Protein AF-A0A099CZ54-F1 (afdb_monomer_lite)

Sequence (241 aa):
MNMKTRQYALWLGLLMAATWTLSSGCSAQPNPSDTAVQAHAVTGKVPDESAIKALVDDANVGAVAPDADDADDAISDRILDGFQAAPSGLQIEDGPSIAWGFKFQQGNQQSAVVYDASGHVLLAAIVNDIVRVDDGIGPAVTSQEAYGKRVKDAGVDPQVMVFAASRDALDRGYPLFRRWLQADLLGFNIDCAKKAAACAFAEKLSVPVQAFVAGPSGKGPAKVATPSGAAAAVPLGRFVQ

Foldseek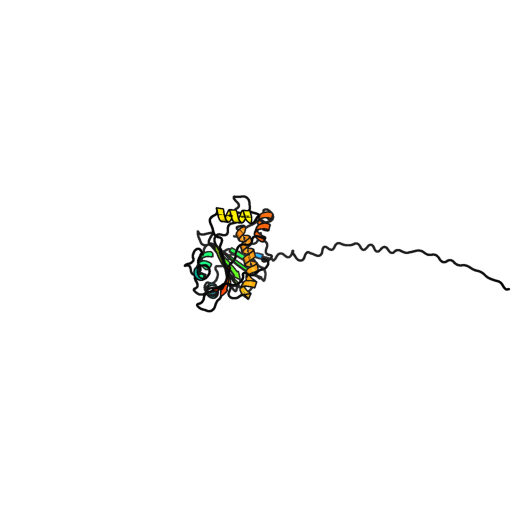 3Di:
DDDDDDDDDDDDDDDDPPPPPPPPPPPPPPDPQPPQFDKAKDFADQDDLVLLCLFWPQDALCLQPVPDDRRVHGPSVLQNQQACPRKIKMDGVLFKIKIKGGHVVQNQWMKMFIATSVRHTLKIKTWGDQAAQCPVPDDGHQDPVVNVVSCVVVVDDIAMEMTGQDPVSQLRRVLQVLLVQLLVSHVAQDDCVVVVSNSVRSQVDDDDYWYWGADPHPSTTDTDDRDDDHHRSHDSNNGHD

pLDDT: mean 85.4, std 18.04, range [34.97, 98.5]

Secondary structure (DSSP, 8-state):
----------------------------PPPTT-----EEEEE--PPPHHHHHHHHTT-BHHHH-TTSTTTTSBHHHHHHHTTSEEEEEEEETTS-EEEEEEETTEEEEEEEEEE-TTS-EEEEEEEE----S--SSSPPP-SHHHHHHHHHHHT---EEEEEESSHHHHHHHHHHHHHHHHHHTTTSS--TTTSHHHHHHHTT-----EEEE--STTS-PEEEPPP-SPPPS--GGG---

Structure (mmCIF, N/CA/C/O backbone):
data_AF-A0A099CZ54-F1
#
_entry.id   AF-A0A099CZ54-F1
#
loop_
_atom_site.group_PDB
_atom_site.id
_atom_site.type_symbol
_atom_site.label_atom_id
_atom_site.label_alt_id
_atom_site.label_comp_id
_atom_site.label_asym_id
_atom_site.label_entity_id
_atom_site.label_seq_id
_atom_site.pdbx_PDB_ins_code
_atom_site.Cartn_x
_atom_site.Cartn_y
_atom_site.Cartn_z
_atom_site.occupancy
_atom_site.B_iso_or_equiv
_atom_site.auth_seq_id
_atom_site.auth_comp_id
_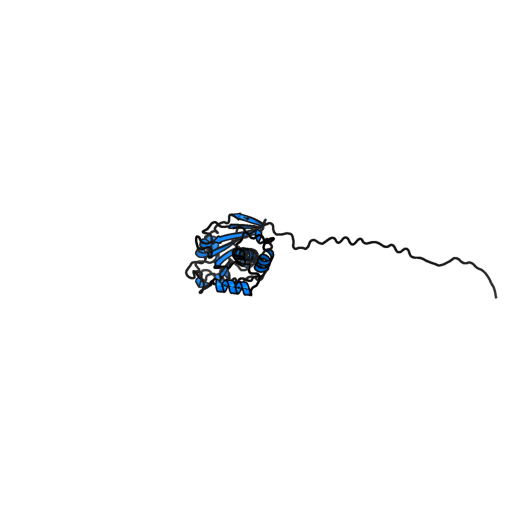atom_site.auth_asym_id
_atom_site.auth_atom_id
_atom_site.pdbx_PDB_model_num
ATOM 1 N N . MET A 1 1 ? 68.972 -79.941 28.560 1.00 40.22 1 MET A N 1
ATOM 2 C CA . MET A 1 1 ? 68.833 -81.303 27.997 1.00 40.22 1 MET A CA 1
ATOM 3 C C . MET A 1 1 ? 67.380 -81.518 27.605 1.00 40.22 1 MET A C 1
ATOM 5 O O . MET A 1 1 ? 66.516 -81.060 28.334 1.00 40.22 1 MET A O 1
ATOM 9 N N . ASN A 1 2 ? 67.172 -82.200 26.476 1.00 40.16 2 ASN A N 1
ATOM 10 C CA . ASN A 1 2 ? 65.914 -82.594 25.818 1.00 40.16 2 ASN A CA 1
ATOM 11 C C . ASN A 1 2 ? 65.093 -81.456 25.181 1.00 40.16 2 ASN A C 1
ATOM 13 O O . ASN A 1 2 ? 64.493 -80.651 25.873 1.00 40.16 2 ASN A O 1
ATOM 17 N N . MET A 1 3 ? 65.219 -81.195 23.873 1.00 34.97 3 MET A N 1
ATOM 18 C CA . MET A 1 3 ? 64.811 -81.974 22.679 1.00 34.97 3 MET A CA 1
ATOM 19 C C . MET A 1 3 ? 63.308 -81.875 22.361 1.00 34.97 3 MET A C 1
ATOM 21 O O . MET A 1 3 ? 62.507 -82.406 23.117 1.00 34.97 3 MET A O 1
ATOM 25 N N . LYS A 1 4 ? 63.042 -81.427 21.112 1.00 40.91 4 LYS A N 1
ATOM 26 C CA . LYS A 1 4 ? 62.069 -82.004 20.147 1.00 40.91 4 LYS A CA 1
ATOM 27 C C . LYS A 1 4 ? 60.577 -81.657 20.401 1.00 40.91 4 LYS A C 1
ATOM 29 O O . LYS A 1 4 ? 60.110 -81.797 21.511 1.00 40.91 4 LYS A O 1
ATOM 34 N N . THR A 1 5 ? 59.736 -81.205 19.458 1.00 49.66 5 THR A N 1
ATOM 35 C CA . THR A 1 5 ? 59.736 -81.241 17.982 1.00 49.66 5 THR A CA 1
ATOM 36 C C . THR A 1 5 ? 58.672 -80.270 17.422 1.00 49.66 5 THR A C 1
ATOM 38 O O . THR A 1 5 ? 57.589 -80.170 17.983 1.00 49.66 5 THR A O 1
ATOM 41 N N . ARG A 1 6 ? 59.036 -79.590 16.320 1.00 45.66 6 ARG A N 1
ATOM 42 C CA . ARG A 1 6 ? 58.295 -79.106 15.117 1.00 45.66 6 ARG A CA 1
ATOM 43 C C . ARG A 1 6 ? 56.772 -79.396 15.037 1.00 45.66 6 ARG A C 1
ATOM 45 O O . ARG A 1 6 ? 56.361 -80.477 15.420 1.00 45.66 6 ARG A O 1
ATOM 52 N N . GLN A 1 7 ? 55.897 -78.552 14.469 1.00 44.59 7 GLN A N 1
ATOM 53 C CA . GLN A 1 7 ? 55.905 -77.931 13.122 1.00 44.59 7 GLN A CA 1
ATOM 54 C C . GLN A 1 7 ? 54.826 -76.813 13.071 1.00 44.59 7 GLN A C 1
ATOM 56 O O . GLN A 1 7 ? 53.706 -77.035 13.506 1.00 44.59 7 GLN A O 1
ATOM 61 N N . TYR A 1 8 ? 55.173 -75.562 12.749 1.00 44.00 8 TYR A N 1
ATOM 62 C CA . TYR A 1 8 ? 54.884 -74.845 11.486 1.00 44.00 8 TYR A CA 1
ATOM 63 C C . TYR A 1 8 ? 53.451 -74.938 10.916 1.00 44.00 8 TYR A C 1
ATOM 65 O O . TYR A 1 8 ? 53.118 -75.915 10.255 1.00 44.00 8 TYR A O 1
ATOM 73 N N . ALA A 1 9 ? 52.694 -73.838 11.012 1.00 44.31 9 ALA A N 1
ATOM 74 C CA . ALA A 1 9 ? 51.807 -73.350 9.950 1.00 44.31 9 ALA A CA 1
ATOM 75 C C . ALA A 1 9 ? 51.611 -71.828 10.100 1.00 44.31 9 ALA A C 1
ATOM 77 O O . ALA A 1 9 ? 51.581 -71.301 11.210 1.00 44.31 9 ALA A O 1
ATOM 78 N N . LEU A 1 10 ? 51.585 -71.142 8.961 1.00 41.97 10 LEU A N 1
ATOM 79 C CA . LEU A 1 10 ? 51.788 -69.708 8.783 1.00 41.97 10 LEU A CA 1
ATOM 80 C C . LEU A 1 10 ? 50.700 -68.809 9.396 1.00 41.97 10 LEU A C 1
ATOM 82 O O . LEU A 1 10 ? 49.508 -69.065 9.265 1.00 41.97 10 LEU A O 1
ATOM 86 N N . TRP A 1 11 ? 51.158 -67.677 9.933 1.00 42.19 11 TRP A N 1
ATOM 87 C CA . TRP A 1 11 ? 50.440 -66.401 9.940 1.00 42.19 11 TRP A CA 1
ATOM 88 C C . TRP A 1 11 ? 50.773 -65.613 8.663 1.00 42.19 11 TRP A C 1
ATOM 90 O O . TRP A 1 11 ? 51.888 -65.754 8.170 1.00 42.19 11 TRP A O 1
ATOM 100 N N . LEU A 1 12 ? 49.826 -64.771 8.224 1.00 38.94 12 LEU A N 1
ATOM 101 C CA . LEU A 1 12 ? 49.792 -63.772 7.126 1.00 38.94 12 LEU A CA 1
ATOM 102 C C . LEU A 1 12 ? 48.597 -64.116 6.219 1.00 38.94 12 LEU A C 1
ATOM 104 O O . LEU A 1 12 ? 48.585 -65.160 5.588 1.00 38.94 12 LEU A O 1
ATOM 108 N N . GLY A 1 13 ? 47.504 -63.359 6.163 1.00 37.78 13 GLY A N 1
ATOM 109 C CA . GLY A 1 13 ? 47.373 -61.909 6.213 1.00 37.78 13 GLY A CA 1
ATOM 110 C C . GLY A 1 13 ? 46.924 -61.455 4.826 1.00 37.78 13 GLY A C 1
ATOM 111 O O . GLY A 1 13 ? 47.677 -61.656 3.889 1.00 37.78 13 GLY A O 1
ATOM 112 N N . LEU A 1 14 ? 45.715 -60.899 4.695 1.00 39.59 14 LEU A N 1
ATOM 113 C CA . LEU A 1 14 ? 45.403 -59.722 3.868 1.00 39.59 14 LEU A CA 1
ATOM 114 C C . LEU A 1 14 ? 43.886 -59.467 3.831 1.00 39.59 14 LEU A C 1
ATOM 116 O O . LEU A 1 14 ? 43.107 -60.284 3.353 1.00 39.59 14 LEU A O 1
ATOM 120 N N . LEU A 1 15 ? 43.519 -58.291 4.342 1.00 41.53 15 LEU A N 1
ATOM 121 C CA . LEU A 1 15 ? 42.627 -57.303 3.728 1.00 41.53 15 LEU A CA 1
ATOM 122 C C . LEU A 1 15 ? 41.636 -57.806 2.661 1.00 41.53 15 LEU A C 1
ATOM 124 O O . LEU A 1 15 ? 41.981 -57.919 1.488 1.00 41.53 15 LEU A O 1
ATOM 128 N N . MET A 1 16 ? 40.358 -57.895 3.035 1.00 39.59 16 MET A N 1
ATOM 129 C CA . MET A 1 16 ? 39.287 -57.478 2.130 1.00 39.59 16 MET A CA 1
ATOM 130 C C . MET A 1 16 ? 38.836 -56.077 2.536 1.00 39.59 16 MET A C 1
ATOM 132 O O . MET A 1 16 ? 38.078 -55.893 3.486 1.00 39.59 16 MET A O 1
ATOM 136 N N . ALA A 1 17 ? 39.337 -55.081 1.807 1.00 45.78 17 ALA A N 1
ATOM 137 C CA . ALA A 1 17 ? 38.710 -53.775 1.735 1.00 45.78 17 ALA A CA 1
ATOM 138 C C . ALA A 1 17 ? 37.412 -53.932 0.931 1.00 45.78 17 ALA A C 1
ATOM 140 O O . ALA A 1 17 ? 37.434 -53.997 -0.295 1.00 45.78 17 ALA A O 1
ATOM 141 N N . ALA A 1 18 ? 36.279 -54.023 1.623 1.00 45.34 18 ALA A N 1
ATOM 142 C CA . ALA A 1 18 ? 34.984 -53.805 1.001 1.00 45.34 18 ALA A CA 1
ATOM 143 C C . ALA A 1 18 ? 34.825 -52.295 0.793 1.00 45.34 18 ALA A C 1
ATOM 145 O O . ALA A 1 18 ? 34.392 -51.563 1.683 1.00 45.34 18 ALA A O 1
ATOM 146 N N . THR A 1 19 ? 35.228 -51.821 -0.382 1.00 45.38 19 THR A N 1
ATOM 147 C CA . THR A 1 19 ? 34.860 -50.503 -0.895 1.00 45.38 19 THR A CA 1
ATOM 148 C C . THR A 1 19 ? 33.352 -50.475 -1.105 1.00 45.38 19 THR A C 1
ATOM 150 O O . THR A 1 19 ? 32.845 -50.882 -2.148 1.00 45.38 19 THR A O 1
ATOM 153 N N . TRP A 1 20 ? 32.625 -50.001 -0.098 1.00 44.16 20 TRP A N 1
ATOM 154 C CA . TRP A 1 20 ? 31.278 -49.493 -0.293 1.00 44.16 20 TRP A CA 1
ATOM 155 C C . TRP A 1 20 ? 31.416 -48.162 -1.027 1.00 44.16 20 TRP A C 1
ATOM 157 O O . TRP A 1 20 ? 31.693 -47.126 -0.425 1.00 44.16 20 TRP A O 1
ATOM 167 N N . THR A 1 21 ? 31.253 -48.191 -2.347 1.00 47.19 21 THR A N 1
ATOM 168 C CA . THR A 1 21 ? 30.868 -47.005 -3.108 1.00 47.19 21 THR A CA 1
ATOM 169 C C . THR A 1 21 ? 29.478 -46.598 -2.636 1.00 47.19 21 THR A C 1
ATOM 171 O O . THR A 1 21 ? 28.468 -47.028 -3.188 1.00 47.19 21 THR A O 1
ATOM 174 N N . LEU A 1 22 ? 29.435 -45.786 -1.578 1.00 48.28 22 LEU A N 1
ATOM 175 C CA . LEU A 1 22 ? 28.331 -44.873 -1.329 1.00 48.28 22 LEU A CA 1
ATOM 176 C C . LEU A 1 22 ? 28.301 -43.935 -2.532 1.00 48.28 22 LEU A C 1
ATOM 178 O O . LEU A 1 22 ? 29.039 -42.957 -2.609 1.00 48.28 22 LEU A O 1
ATOM 182 N N . SER A 1 23 ? 27.492 -44.298 -3.520 1.00 46.50 23 SER A N 1
ATOM 183 C CA . SER A 1 23 ? 27.000 -43.367 -4.513 1.00 46.50 23 SER A CA 1
ATOM 184 C C . SER A 1 23 ? 26.259 -42.281 -3.747 1.00 46.50 23 SER A C 1
ATOM 186 O O . SER A 1 23 ? 25.104 -42.459 -3.358 1.00 46.50 23 SER A O 1
ATOM 188 N N . SER A 1 24 ? 26.968 -41.185 -3.488 1.00 49.97 24 SER A N 1
ATOM 189 C CA . SER A 1 24 ? 26.431 -39.893 -3.096 1.00 49.97 24 SER A CA 1
ATOM 190 C C . SER A 1 24 ? 25.492 -39.436 -4.207 1.00 49.97 24 SER A C 1
ATOM 192 O O . SER A 1 24 ? 25.848 -38.632 -5.064 1.00 49.97 24 SER A O 1
ATOM 194 N N . GLY A 1 25 ? 24.287 -40.000 -4.234 1.00 43.41 25 GLY A N 1
ATOM 195 C CA . GLY A 1 25 ? 23.164 -39.348 -4.863 1.00 43.41 25 GLY A CA 1
ATOM 196 C C . GLY A 1 25 ? 23.007 -38.035 -4.122 1.00 43.41 25 GLY A C 1
ATOM 197 O O . GLY A 1 25 ? 22.551 -38.017 -2.981 1.00 43.41 25 GLY A O 1
ATOM 198 N N . CYS A 1 26 ? 23.453 -36.945 -4.744 1.00 46.59 26 CYS A N 1
ATOM 199 C CA . CYS A 1 26 ? 22.975 -35.613 -4.432 1.00 46.59 26 CYS A CA 1
ATOM 200 C C . CYS A 1 26 ? 21.463 -35.621 -4.671 1.00 46.59 26 CYS A C 1
ATOM 202 O O . CYS A 1 26 ? 20.980 -35.199 -5.717 1.00 46.59 26 CYS A O 1
ATOM 204 N N . SER A 1 27 ? 20.709 -36.134 -3.703 1.00 50.06 27 SER A N 1
ATOM 205 C CA . SER A 1 27 ? 19.332 -35.733 -3.507 1.00 50.06 27 SER A CA 1
ATOM 206 C C . SER A 1 27 ? 19.420 -34.265 -3.136 1.00 50.06 27 SER A C 1
ATOM 208 O O . SER A 1 27 ? 19.726 -33.922 -1.995 1.00 50.06 27 SER A O 1
ATOM 210 N N . ALA A 1 28 ? 19.264 -33.397 -4.135 1.00 47.75 28 ALA A N 1
ATOM 211 C CA . ALA A 1 28 ? 18.982 -31.999 -3.895 1.00 47.75 28 ALA A CA 1
ATOM 212 C C . ALA A 1 28 ? 17.764 -31.972 -2.968 1.00 47.75 28 ALA A C 1
ATOM 214 O O . ALA A 1 28 ? 16.654 -32.310 -3.377 1.00 47.75 28 ALA A O 1
ATOM 215 N N . GLN A 1 29 ? 17.992 -31.657 -1.692 1.00 43.62 29 GLN A N 1
ATOM 216 C CA . GLN A 1 29 ? 16.913 -31.226 -0.822 1.00 43.62 29 GLN A CA 1
ATOM 217 C C . GLN A 1 29 ? 16.233 -30.073 -1.562 1.00 43.62 29 GLN A C 1
ATOM 219 O O . GLN A 1 29 ? 16.937 -29.131 -1.939 1.00 43.62 29 GLN A O 1
ATOM 224 N N . PRO A 1 30 ? 14.918 -30.138 -1.827 1.00 39.97 30 PRO A N 1
ATOM 225 C CA . PRO A 1 30 ? 14.224 -28.976 -2.345 1.00 39.97 30 PRO A CA 1
ATOM 226 C C . PRO A 1 30 ? 14.508 -27.827 -1.378 1.00 39.97 30 PRO A C 1
ATOM 228 O O . PRO A 1 30 ? 14.309 -27.962 -0.167 1.00 39.97 30 PRO A O 1
ATOM 231 N N . ASN A 1 31 ? 15.055 -26.730 -1.905 1.00 38.47 31 ASN A N 1
ATOM 232 C CA . ASN A 1 31 ? 15.164 -25.499 -1.140 1.00 38.47 31 ASN A CA 1
ATOM 233 C C . ASN A 1 31 ? 13.762 -25.195 -0.589 1.00 38.47 31 ASN A C 1
ATOM 235 O O . ASN A 1 31 ? 12.801 -25.229 -1.362 1.00 38.47 31 ASN A O 1
ATOM 239 N N . PRO A 1 32 ? 13.602 -24.887 0.708 1.00 40.91 32 PRO A N 1
ATOM 240 C CA . PRO A 1 32 ? 12.308 -24.547 1.304 1.00 40.91 32 PRO A CA 1
ATOM 241 C C . PRO A 1 32 ? 11.778 -23.171 0.840 1.00 40.91 32 PRO A C 1
ATOM 243 O O . PRO A 1 32 ? 11.122 -22.463 1.596 1.00 40.91 32 PRO A O 1
ATOM 246 N N . SER A 1 33 ? 12.071 -22.767 -0.399 1.00 45.06 33 SER A N 1
ATOM 247 C CA . SER A 1 33 ? 11.796 -21.441 -0.955 1.00 45.06 33 SER A CA 1
ATOM 248 C C . SER A 1 33 ? 10.924 -21.446 -2.215 1.00 45.06 33 SER A C 1
ATOM 250 O O . SER A 1 33 ? 10.625 -20.364 -2.701 1.00 45.06 33 SER A O 1
ATOM 252 N N . ASP A 1 34 ? 10.470 -22.599 -2.722 1.00 40.12 34 ASP A N 1
ATOM 253 C CA . ASP A 1 34 ? 9.872 -22.662 -4.072 1.00 40.12 34 ASP A CA 1
ATOM 254 C C . ASP A 1 34 ? 8.401 -23.079 -4.165 1.00 40.12 34 ASP A C 1
ATOM 256 O O . ASP A 1 34 ? 7.859 -23.131 -5.271 1.00 40.12 34 ASP A O 1
ATOM 260 N N . THR A 1 35 ? 7.684 -23.290 -3.057 1.00 49.75 35 THR A N 1
ATOM 261 C CA . THR A 1 35 ? 6.217 -23.333 -3.162 1.00 49.75 35 THR A CA 1
ATOM 262 C C . THR A 1 35 ? 5.703 -21.901 -3.189 1.00 49.75 35 THR A C 1
ATOM 264 O O . THR A 1 35 ? 5.251 -21.365 -2.178 1.00 49.75 35 THR A O 1
ATOM 267 N N . ALA A 1 36 ? 5.840 -21.252 -4.348 1.00 63.25 36 ALA A N 1
ATOM 268 C CA . ALA A 1 36 ? 5.197 -19.974 -4.607 1.00 63.25 36 ALA A CA 1
ATOM 269 C C . ALA A 1 36 ? 3.726 -20.081 -4.187 1.00 63.25 36 ALA A C 1
ATOM 271 O O . ALA A 1 36 ? 3.029 -21.021 -4.582 1.00 63.25 36 ALA A O 1
ATOM 272 N N . VAL A 1 37 ? 3.280 -19.137 -3.360 1.00 80.19 37 VAL A N 1
ATOM 273 C CA . VAL A 1 37 ? 1.892 -19.084 -2.906 1.00 80.19 37 VAL A CA 1
ATOM 274 C C . VAL A 1 37 ? 0.991 -19.035 -4.140 1.00 80.19 37 VAL A C 1
ATOM 276 O O . VAL A 1 37 ? 1.195 -18.195 -5.024 1.00 80.19 37 VAL A O 1
ATOM 279 N N . GLN A 1 38 ? 0.017 -19.945 -4.218 1.00 87.06 38 GLN A N 1
ATOM 280 C CA . GLN A 1 38 ? -0.968 -19.931 -5.293 1.00 87.06 38 GLN A CA 1
ATOM 281 C C . GLN A 1 38 ? -1.849 -18.698 -5.114 1.00 87.06 38 GLN A C 1
ATOM 283 O O . GLN A 1 38 ? -2.553 -18.543 -4.117 1.00 87.06 38 GLN A O 1
ATOM 288 N N . ALA A 1 39 ? -1.754 -17.783 -6.072 1.00 91.12 39 ALA A N 1
ATOM 289 C CA . ALA A 1 39 ? -2.512 -16.548 -6.085 1.00 91.12 39 ALA A CA 1
ATOM 290 C C . ALA A 1 39 ? -2.982 -16.251 -7.505 1.00 91.12 39 ALA A C 1
ATOM 292 O O . ALA A 1 39 ? -2.239 -16.454 -8.474 1.00 91.12 39 ALA A O 1
ATOM 293 N N . HIS A 1 40 ? -4.207 -15.754 -7.624 1.00 92.00 40 HIS A N 1
ATOM 294 C CA . HIS A 1 40 ? -4.817 -15.417 -8.901 1.00 92.00 40 HIS A CA 1
ATOM 295 C C . HIS A 1 40 ? -5.438 -14.023 -8.853 1.00 92.00 40 HIS A C 1
ATOM 297 O O . HIS A 1 40 ? -5.927 -13.573 -7.815 1.00 92.00 40 HIS A O 1
ATOM 303 N N . ALA A 1 41 ? -5.390 -13.339 -9.995 1.00 91.56 41 ALA A N 1
ATOM 304 C CA . ALA A 1 41 ? -6.075 -12.072 -10.171 1.00 91.56 41 ALA A CA 1
ATOM 305 C C . ALA A 1 41 ? -7.592 -12.298 -10.123 1.00 91.56 41 ALA A C 1
ATOM 307 O O . ALA A 1 41 ? -8.105 -13.282 -10.662 1.00 91.56 41 ALA A O 1
ATOM 308 N N . VAL A 1 42 ? -8.296 -11.376 -9.481 1.00 90.31 42 VAL A N 1
ATOM 309 C CA . VAL A 1 42 ? -9.756 -11.342 -9.379 1.00 90.31 42 VAL A CA 1
ATOM 310 C C . VAL A 1 42 ? -10.236 -9.924 -9.664 1.00 90.31 42 VAL A C 1
ATOM 312 O O . VAL A 1 42 ? -9.472 -8.966 -9.554 1.00 90.31 42 VAL A O 1
ATOM 315 N N . THR A 1 43 ? -11.513 -9.761 -10.005 1.00 87.06 43 THR A N 1
ATOM 316 C CA . THR A 1 43 ? -12.121 -8.426 -10.002 1.00 87.06 43 THR A CA 1
ATOM 317 C C . THR A 1 43 ? -12.122 -7.898 -8.570 1.00 87.06 43 THR A C 1
ATOM 319 O O . THR A 1 43 ? -12.614 -8.571 -7.659 1.00 87.06 43 THR A O 1
ATOM 322 N N . GLY A 1 44 ? -11.550 -6.711 -8.370 1.00 81.75 44 GLY A N 1
ATOM 323 C CA . GLY A 1 44 ? -11.566 -6.048 -7.075 1.00 81.75 44 GLY A CA 1
ATOM 324 C C . GLY A 1 44 ? -12.989 -5.684 -6.672 1.00 81.75 44 GLY A C 1
ATOM 325 O O . GLY A 1 44 ? -13.887 -5.550 -7.504 1.00 81.75 44 GLY A O 1
ATOM 326 N N . LYS A 1 45 ? -13.206 -5.521 -5.372 1.00 86.94 45 LYS A N 1
ATOM 327 C CA . LYS A 1 45 ? -14.468 -5.016 -4.831 1.00 86.94 45 LYS A CA 1
ATOM 328 C C . LYS A 1 45 ? -14.191 -3.710 -4.111 1.00 86.94 45 LYS A C 1
ATOM 330 O O . LYS A 1 45 ? -13.175 -3.598 -3.425 1.00 86.94 45 LYS A O 1
ATOM 335 N N . VAL A 1 46 ? -15.105 -2.757 -4.262 1.00 90.94 46 VAL A N 1
ATOM 336 C CA . VAL A 1 46 ? -15.145 -1.581 -3.391 1.00 90.94 46 VAL A CA 1
ATOM 337 C C . VAL A 1 46 ? -15.373 -2.090 -1.961 1.00 90.94 46 VAL A C 1
ATOM 339 O O . VAL A 1 46 ? -16.256 -2.936 -1.773 1.00 90.94 46 VAL A O 1
ATOM 342 N N . PRO A 1 47 ? -14.562 -1.667 -0.977 1.00 92.75 47 PRO A N 1
ATOM 343 C CA . PRO A 1 47 ? -14.737 -2.093 0.404 1.00 92.75 47 PRO A CA 1
ATOM 344 C C . PRO A 1 47 ? -16.066 -1.590 0.973 1.00 92.75 47 PRO A C 1
ATOM 346 O O . PRO A 1 47 ? -16.595 -0.565 0.548 1.00 92.75 47 PRO A O 1
ATOM 349 N N . ASP A 1 48 ? -16.593 -2.308 1.963 1.00 93.50 48 ASP A N 1
ATOM 350 C CA . ASP A 1 48 ? -17.775 -1.870 2.700 1.00 93.50 48 ASP A CA 1
ATOM 351 C C . ASP A 1 48 ? -17.466 -0.591 3.498 1.00 93.50 48 ASP A C 1
ATOM 353 O O . ASP A 1 48 ? -16.526 -0.553 4.295 1.00 93.50 48 ASP A O 1
ATOM 357 N N . GLU A 1 49 ? -18.261 0.458 3.286 1.00 94.19 49 GLU A N 1
ATOM 358 C CA . GLU A 1 49 ? -18.064 1.766 3.921 1.00 94.19 49 GLU A CA 1
ATOM 359 C C . GLU A 1 49 ? -18.089 1.671 5.451 1.00 94.19 49 GLU A C 1
ATOM 361 O O . GLU A 1 49 ? -17.271 2.303 6.121 1.00 94.19 49 GLU A O 1
ATOM 366 N N . SER A 1 50 ? -18.984 0.854 6.019 1.00 93.50 50 SER A N 1
ATOM 367 C CA . SER A 1 50 ? -19.087 0.704 7.472 1.00 93.50 50 SER A CA 1
ATOM 368 C C . SER A 1 50 ? -17.853 0.013 8.055 1.00 93.50 50 SER A C 1
ATOM 370 O O . SER A 1 50 ? -17.367 0.414 9.115 1.00 93.50 50 SER A O 1
ATOM 372 N N . ALA A 1 51 ? -17.286 -0.954 7.328 1.00 93.19 51 ALA A N 1
ATOM 373 C CA . ALA A 1 51 ? -16.036 -1.600 7.701 1.00 93.19 51 ALA A CA 1
ATOM 374 C C . ALA A 1 51 ? -14.861 -0.612 7.684 1.00 93.19 51 ALA A C 1
ATOM 376 O O . ALA A 1 51 ? -14.055 -0.632 8.609 1.00 93.19 51 ALA A O 1
ATOM 377 N N . ILE A 1 52 ? -14.777 0.277 6.686 1.00 94.94 52 ILE A N 1
ATOM 378 C CA . ILE A 1 52 ? -13.730 1.309 6.636 1.00 94.94 52 ILE A CA 1
ATOM 379 C C . ILE A 1 52 ? -13.915 2.336 7.754 1.00 94.94 52 ILE A C 1
ATOM 381 O O . ILE A 1 52 ? -12.963 2.609 8.483 1.00 94.94 52 ILE A O 1
ATOM 385 N N . LYS A 1 53 ? -15.131 2.858 7.953 1.00 92.69 53 LYS A N 1
ATOM 386 C CA . LYS A 1 53 ? -15.435 3.803 9.040 1.00 92.69 53 LYS A CA 1
ATOM 387 C C . LYS A 1 53 ? -15.118 3.222 10.417 1.00 92.69 53 LYS A C 1
ATOM 389 O O . LYS A 1 53 ? -14.596 3.933 11.265 1.00 92.69 53 LYS A O 1
ATOM 394 N N . ALA A 1 54 ? -15.315 1.922 10.631 1.00 89.25 54 ALA A N 1
ATOM 395 C CA . ALA A 1 54 ? -14.926 1.272 11.883 1.00 89.25 54 ALA A CA 1
ATOM 396 C C . ALA A 1 54 ? -13.405 1.296 12.156 1.00 89.25 54 ALA A C 1
ATOM 398 O O . ALA A 1 54 ? -12.997 1.199 13.313 1.00 89.25 54 ALA A O 1
ATOM 399 N N . LEU A 1 55 ? -12.560 1.426 11.125 1.00 89.56 55 LEU A N 1
ATOM 400 C CA . LEU A 1 55 ? -11.104 1.536 11.282 1.00 89.56 55 LEU A CA 1
ATOM 401 C C . LEU A 1 55 ? -10.657 2.951 11.657 1.00 89.56 55 LEU A C 1
ATOM 403 O O . LEU A 1 55 ? -9.660 3.106 12.365 1.00 89.56 55 LEU A O 1
ATOM 407 N N . VAL A 1 56 ? -11.344 3.966 11.123 1.00 91.25 56 VAL A N 1
ATOM 408 C CA . VAL A 1 56 ? -10.848 5.352 11.097 1.00 91.25 56 VAL A CA 1
ATOM 409 C C . VAL A 1 56 ? -11.739 6.367 11.806 1.00 91.25 56 VAL A C 1
ATOM 411 O O . VAL A 1 56 ? -11.293 7.490 12.026 1.00 91.25 56 VAL A O 1
ATOM 414 N N . ASP A 1 57 ? -12.934 5.960 12.241 1.00 87.62 57 ASP A N 1
ATOM 415 C CA . ASP A 1 57 ? -13.956 6.842 12.816 1.00 87.62 57 ASP A CA 1
ATOM 416 C C . ASP A 1 57 ? -14.284 7.998 11.841 1.00 87.62 57 ASP A C 1
ATOM 418 O O . ASP A 1 57 ? -14.137 7.854 10.623 1.00 87.62 57 ASP A O 1
ATOM 422 N N . ASP A 1 58 ? -14.687 9.155 12.361 1.00 86.75 58 ASP A N 1
ATOM 423 C CA . ASP A 1 58 ? -14.867 10.393 11.588 1.00 86.75 58 ASP A CA 1
ATOM 424 C C . ASP A 1 58 ? -13.558 11.199 11.402 1.00 86.75 58 ASP A C 1
ATOM 426 O O . ASP A 1 58 ? -13.587 12.412 11.182 1.00 86.75 58 ASP A O 1
ATOM 430 N N . ALA A 1 59 ? -12.382 10.571 11.537 1.00 90.50 59 ALA A N 1
ATOM 431 C CA . ALA A 1 59 ? -11.111 11.279 11.398 1.00 90.50 59 ALA A CA 1
ATOM 432 C C . ALA A 1 59 ? -10.834 11.690 9.941 1.00 90.50 59 ALA A C 1
ATOM 434 O O . ALA A 1 59 ? -11.103 10.943 8.996 1.00 90.50 59 ALA A O 1
ATOM 435 N N . ASN A 1 60 ? -10.224 12.862 9.774 1.00 92.44 60 ASN A N 1
ATOM 436 C CA . ASN A 1 60 ? -9.710 13.364 8.503 1.00 92.44 60 ASN A CA 1
ATOM 437 C C . ASN A 1 60 ? -8.202 13.125 8.361 1.00 92.44 60 ASN A C 1
ATOM 439 O O . ASN A 1 60 ? -7.498 12.871 9.343 1.00 92.44 60 ASN A O 1
ATOM 443 N N . VAL A 1 61 ? -7.701 13.163 7.125 1.00 89.19 61 VAL A N 1
ATOM 444 C CA . VAL A 1 61 ? -6.300 12.839 6.808 1.00 89.19 61 VAL A CA 1
ATOM 445 C C . VAL A 1 61 ? -5.338 13.746 7.582 1.00 89.19 61 VAL A C 1
ATOM 447 O O . VAL A 1 61 ? -4.368 13.267 8.173 1.00 89.19 61 VAL A O 1
ATOM 450 N N . GLY A 1 62 ? -5.653 15.035 7.685 1.00 88.94 62 GLY A N 1
ATOM 451 C CA . GLY A 1 62 ? -4.864 16.039 8.394 1.00 88.94 62 GLY A CA 1
ATOM 452 C C . GLY A 1 62 ? -4.712 15.768 9.892 1.00 88.94 62 GLY A C 1
ATOM 453 O O . GLY A 1 62 ? -3.719 16.186 10.487 1.00 88.94 62 GLY A O 1
ATOM 454 N N . ALA A 1 63 ? -5.628 15.013 10.512 1.00 87.38 63 ALA A N 1
ATOM 455 C CA . ALA A 1 63 ? -5.488 14.614 11.913 1.00 87.38 63 ALA A CA 1
ATOM 456 C C . ALA A 1 63 ? -4.310 13.652 12.141 1.00 87.38 63 ALA A C 1
ATOM 458 O O . ALA A 1 63 ? -3.741 13.622 13.234 1.00 87.38 63 ALA A O 1
ATOM 459 N N . VAL A 1 64 ? -3.937 12.867 11.125 1.00 86.06 64 VAL A N 1
ATOM 460 C CA . VAL A 1 64 ? -2.872 11.853 11.209 1.00 86.06 64 VAL A CA 1
ATOM 461 C C . VAL A 1 64 ? -1.631 12.207 10.386 1.00 86.06 64 VAL A C 1
ATOM 463 O O . VAL A 1 64 ? -0.528 11.764 10.718 1.00 86.06 64 VAL A O 1
ATOM 466 N N . ALA A 1 65 ? -1.797 13.027 9.350 1.00 86.50 65 ALA A N 1
ATOM 467 C CA . ALA A 1 65 ? -0.747 13.544 8.487 1.00 86.50 65 ALA A CA 1
ATOM 468 C C . ALA A 1 65 ? -1.081 14.999 8.089 1.00 86.50 65 ALA A C 1
ATOM 470 O O . ALA A 1 65 ? -1.667 15.222 7.035 1.00 86.50 65 ALA A O 1
ATOM 471 N N . PRO A 1 66 ? -0.721 15.996 8.921 1.00 85.50 66 PRO A N 1
ATOM 472 C CA . PRO A 1 66 ? -1.086 17.400 8.694 1.00 85.50 66 PRO A CA 1
ATOM 473 C C . PRO A 1 66 ? -0.561 17.998 7.385 1.00 85.50 66 PRO A C 1
ATOM 475 O O . PRO A 1 66 ? -1.180 18.903 6.839 1.00 85.50 66 PRO A O 1
ATOM 478 N N . ASP A 1 67 ? 0.568 17.483 6.894 1.00 83.06 67 ASP A N 1
ATOM 479 C CA . ASP A 1 67 ? 1.214 17.932 5.656 1.00 83.06 67 ASP A CA 1
ATOM 480 C C . ASP A 1 67 ? 0.776 17.105 4.430 1.00 83.06 67 ASP A C 1
ATOM 482 O O . ASP A 1 67 ? 1.387 17.205 3.371 1.00 83.06 67 ASP A O 1
ATOM 486 N N . ALA A 1 68 ? -0.226 16.232 4.580 1.00 84.12 68 ALA A N 1
ATOM 487 C CA . ALA A 1 68 ? -0.755 15.434 3.482 1.00 84.12 68 ALA A CA 1
ATOM 488 C C . ALA A 1 68 ? -1.480 16.300 2.453 1.00 84.12 68 ALA A C 1
ATOM 490 O O . ALA A 1 68 ? -2.217 17.221 2.813 1.00 84.12 68 ALA A O 1
ATOM 491 N N . ASP A 1 69 ? -1.393 15.892 1.191 1.00 77.44 69 ASP A N 1
ATOM 492 C CA . ASP A 1 69 ? -2.424 16.255 0.228 1.00 77.44 69 ASP A CA 1
ATOM 493 C C . ASP A 1 69 ? -3.782 15.722 0.719 1.00 77.44 69 ASP A C 1
ATOM 495 O O . ASP A 1 69 ? -3.860 14.672 1.365 1.00 77.44 69 ASP A O 1
ATOM 499 N N . ASP A 1 70 ? -4.849 16.476 0.449 1.00 85.75 70 ASP A N 1
ATOM 500 C CA . ASP A 1 70 ? -6.213 16.166 0.894 1.00 85.75 70 ASP A CA 1
ATOM 501 C C . ASP A 1 70 ? -6.381 16.106 2.431 1.00 85.75 70 ASP A C 1
ATOM 503 O O . ASP A 1 70 ? -7.205 15.358 2.953 1.00 85.75 70 ASP A O 1
ATOM 507 N N . ALA A 1 71 ? -5.615 16.904 3.189 1.00 88.19 71 ALA A N 1
ATOM 508 C CA . ALA A 1 71 ? -5.671 16.930 4.657 1.00 88.19 71 ALA A CA 1
ATOM 509 C C . ALA A 1 71 ? -7.084 17.166 5.242 1.00 88.19 71 ALA A C 1
ATOM 511 O O . ALA A 1 71 ? -7.385 16.696 6.343 1.00 88.19 71 ALA A O 1
ATOM 512 N N . ASP A 1 72 ? -7.957 17.870 4.522 1.00 91.56 72 ASP A N 1
ATOM 513 C CA . ASP A 1 72 ? -9.325 18.147 4.969 1.00 91.56 72 ASP A CA 1
ATOM 514 C C . ASP A 1 72 ? -10.296 16.975 4.728 1.00 91.56 72 ASP A C 1
ATOM 516 O O . ASP A 1 72 ? -11.358 16.931 5.357 1.00 91.56 72 ASP A O 1
ATOM 520 N N . ASP A 1 73 ? -9.937 16.007 3.879 1.00 93.38 73 ASP A N 1
ATOM 521 C CA . ASP A 1 73 ? -10.806 14.887 3.519 1.00 93.38 73 ASP A CA 1
ATOM 522 C C . ASP A 1 73 ? -10.942 13.892 4.677 1.00 93.38 73 ASP A C 1
ATOM 524 O O . ASP A 1 73 ? -9.976 13.565 5.380 1.00 93.38 73 ASP A O 1
ATOM 528 N N . ALA A 1 74 ? -12.148 13.346 4.856 1.00 94.88 74 ALA A N 1
ATOM 529 C CA . ALA A 1 74 ? -12.358 12.216 5.752 1.00 94.88 74 ALA A CA 1
ATOM 530 C C . ALA A 1 74 ? -11.528 11.017 5.268 1.00 94.88 74 ALA A C 1
ATOM 532 O O . ALA A 1 74 ? -11.532 10.680 4.084 1.00 94.88 74 ALA A O 1
ATOM 533 N N . ILE A 1 75 ? -10.833 10.329 6.181 1.00 95.38 75 ILE A N 1
ATOM 534 C CA . ILE A 1 75 ? -9.966 9.196 5.816 1.00 95.38 75 ILE A CA 1
ATOM 535 C C . ILE A 1 75 ? -10.784 8.099 5.120 1.00 95.38 75 ILE A C 1
ATOM 537 O O . ILE A 1 75 ? -10.312 7.482 4.166 1.00 95.38 75 ILE A O 1
ATOM 541 N N . SER A 1 76 ? -12.014 7.858 5.584 1.00 95.50 76 SER A N 1
ATOM 542 C CA . SER A 1 76 ? -12.917 6.862 5.002 1.00 95.50 76 SER A CA 1
ATOM 543 C C . SER A 1 76 ? -13.309 7.210 3.567 1.00 95.50 76 SER A C 1
ATOM 545 O O . SER A 1 76 ? -13.155 6.363 2.686 1.00 95.50 76 SER A O 1
ATOM 547 N N . ASP A 1 77 ? -13.721 8.452 3.318 1.00 95.19 77 ASP A N 1
ATOM 548 C CA . ASP A 1 77 ? -14.053 8.942 1.978 1.00 95.19 77 ASP A CA 1
ATOM 549 C C . ASP A 1 77 ? -12.833 8.874 1.060 1.00 95.19 77 ASP A C 1
ATOM 551 O O . ASP A 1 77 ? -12.920 8.333 -0.040 1.00 95.19 77 ASP A O 1
ATOM 555 N N . ARG A 1 78 ? -11.656 9.295 1.541 1.00 95.19 78 ARG A N 1
ATOM 556 C CA . ARG A 1 78 ? -10.420 9.226 0.756 1.00 95.19 78 ARG A CA 1
ATOM 557 C C . ARG A 1 78 ? -10.064 7.790 0.374 1.00 95.19 78 ARG A C 1
ATOM 559 O O . ARG A 1 78 ? -9.636 7.559 -0.757 1.00 95.19 78 ARG A O 1
ATOM 566 N N . ILE A 1 79 ? -10.237 6.819 1.274 1.00 96.31 79 ILE A N 1
ATOM 567 C CA . ILE A 1 79 ? -10.037 5.397 0.955 1.00 96.31 79 ILE A CA 1
ATOM 568 C C . ILE A 1 79 ? -11.033 4.940 -0.116 1.00 96.31 79 ILE A C 1
ATOM 570 O O . ILE A 1 79 ? -10.631 4.271 -1.063 1.00 96.31 79 ILE A O 1
ATOM 574 N N . LEU A 1 80 ? -12.317 5.279 0.019 1.00 95.38 80 LEU A N 1
ATOM 575 C CA . LEU A 1 80 ? -13.370 4.848 -0.909 1.00 95.38 80 LEU A CA 1
ATOM 576 C C . LEU A 1 80 ? -13.220 5.484 -2.295 1.00 95.38 80 LEU A C 1
ATOM 578 O O . LEU A 1 80 ? -13.401 4.806 -3.310 1.00 95.38 80 LEU A O 1
ATOM 582 N N . ASP A 1 81 ? -12.803 6.746 -2.349 1.00 94.31 81 ASP A N 1
ATOM 583 C CA . ASP A 1 81 ? -12.515 7.470 -3.585 1.00 94.31 81 ASP A CA 1
ATOM 584 C C . ASP A 1 81 ? -11.407 6.805 -4.402 1.00 94.31 81 ASP A C 1
ATOM 586 O O . ASP A 1 81 ? -11.475 6.757 -5.632 1.00 94.31 81 ASP A O 1
ATOM 590 N N . GLY A 1 82 ? -10.432 6.192 -3.728 1.00 93.44 82 GLY A N 1
ATOM 591 C CA . GLY A 1 82 ? -9.400 5.386 -4.368 1.00 93.44 82 GLY A CA 1
ATOM 592 C C . GLY A 1 82 ? -9.913 4.092 -5.008 1.00 93.44 82 GLY A C 1
ATOM 593 O O . GLY A 1 82 ? -9.107 3.350 -5.545 1.00 93.44 82 GLY A O 1
ATOM 594 N N . PHE A 1 83 ? -11.215 3.792 -4.989 1.00 94.44 83 PHE A N 1
ATOM 595 C CA . PHE A 1 83 ? -11.822 2.658 -5.702 1.00 94.44 83 PHE A CA 1
ATOM 596 C C . PHE A 1 83 ? -12.804 3.089 -6.809 1.00 94.44 83 PHE A C 1
ATOM 598 O O . PHE A 1 83 ? -13.480 2.236 -7.388 1.00 94.44 83 PHE A O 1
ATOM 605 N N . GLN A 1 84 ? -12.889 4.387 -7.135 1.00 91.12 84 GLN A N 1
ATOM 606 C CA . GLN A 1 84 ? -13.832 4.905 -8.138 1.00 91.12 84 GLN A CA 1
ATOM 607 C C . GLN A 1 84 ? -13.611 4.324 -9.544 1.00 91.12 84 GLN A C 1
ATOM 609 O O . GLN A 1 84 ? -14.577 4.095 -10.275 1.00 91.12 84 GLN A O 1
ATOM 614 N N . ALA A 1 85 ? -12.358 4.086 -9.945 1.00 84.50 85 ALA A N 1
ATOM 615 C CA . ALA A 1 85 ? -12.040 3.483 -11.234 1.00 84.50 85 ALA A CA 1
ATOM 616 C C . ALA A 1 85 ? -11.766 1.977 -11.088 1.00 84.50 85 ALA A C 1
ATOM 618 O O . ALA A 1 85 ? -10.773 1.587 -10.481 1.00 84.50 85 ALA A O 1
ATOM 619 N N . ALA A 1 86 ? -12.657 1.162 -11.673 1.00 78.31 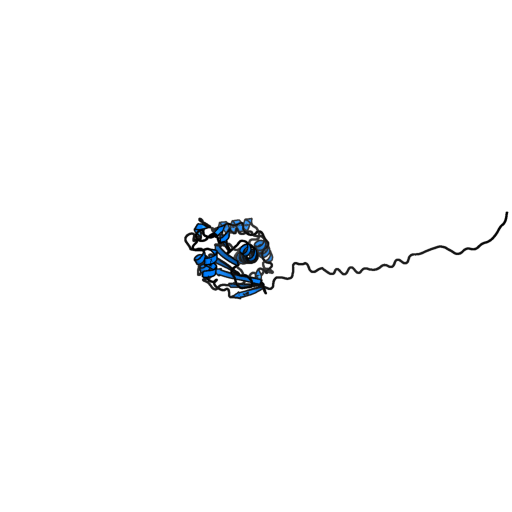86 ALA A N 1
ATOM 620 C CA . ALA A 1 86 ? -12.536 -0.283 -11.928 1.00 78.31 86 ALA A CA 1
ATOM 621 C C . ALA A 1 86 ? -11.548 -1.030 -11.001 1.00 78.31 86 ALA A C 1
ATOM 623 O O . ALA A 1 86 ? -10.398 -1.270 -11.382 1.00 78.31 86 ALA A O 1
ATOM 624 N N . PRO A 1 87 ? -11.975 -1.414 -9.787 1.00 89.56 87 PRO A N 1
ATOM 625 C CA . PRO A 1 87 ? -11.068 -2.001 -8.817 1.00 89.56 87 PRO A CA 1
ATOM 626 C C . PRO A 1 87 ? -10.520 -3.357 -9.275 1.00 89.56 87 PRO A C 1
ATOM 628 O O . PRO A 1 87 ? -11.228 -4.203 -9.827 1.00 89.56 87 PRO A O 1
ATOM 631 N N . SER A 1 88 ? -9.240 -3.568 -8.996 1.00 95.69 88 SER A N 1
ATOM 632 C CA . SER A 1 88 ? -8.499 -4.804 -9.247 1.00 95.69 88 SER A CA 1
ATOM 633 C C . SER A 1 88 ? -8.296 -5.575 -7.947 1.00 95.69 88 SER A C 1
ATOM 635 O O . SER A 1 88 ? -8.450 -5.027 -6.853 1.00 95.69 88 SER A O 1
ATOM 637 N N . GLY A 1 89 ? -7.992 -6.865 -8.043 1.00 96.88 89 GLY A N 1
ATOM 638 C CA . GLY A 1 89 ? -7.804 -7.691 -6.862 1.00 96.88 89 GLY A CA 1
ATOM 639 C C . GLY A 1 89 ? -6.926 -8.910 -7.090 1.00 96.88 89 GLY A C 1
ATOM 640 O O . GLY A 1 89 ? -6.687 -9.352 -8.214 1.00 96.88 89 GLY A O 1
ATOM 641 N N . LEU A 1 90 ? -6.453 -9.469 -5.982 1.00 97.44 90 LEU A N 1
ATOM 642 C CA . LEU A 1 90 ? -5.687 -10.704 -5.931 1.00 97.44 90 LEU A CA 1
ATOM 643 C C . LEU A 1 90 ? -6.141 -11.534 -4.729 1.00 97.44 90 LEU A C 1
ATOM 645 O O . LEU A 1 90 ? -6.189 -11.038 -3.603 1.00 97.44 90 LEU A O 1
ATOM 649 N N . GLN A 1 91 ? -6.436 -12.808 -4.974 1.00 96.25 91 GLN A N 1
ATOM 650 C CA . GLN A 1 91 ? -6.790 -13.787 -3.951 1.00 96.25 91 GLN A CA 1
ATOM 651 C C . GLN A 1 91 ? -5.659 -14.806 -3.806 1.00 96.25 91 GLN A C 1
ATOM 653 O O . GLN A 1 91 ? -5.249 -15.420 -4.794 1.00 96.25 91 GLN A O 1
ATOM 658 N N . ILE A 1 92 ? -5.176 -15.003 -2.576 1.00 95.56 92 ILE A N 1
ATOM 659 C CA . ILE A 1 92 ? -4.330 -16.145 -2.212 1.00 95.56 92 ILE A CA 1
ATOM 660 C C . ILE A 1 92 ? -5.241 -17.333 -1.888 1.00 95.56 92 ILE A C 1
ATOM 662 O O . ILE A 1 92 ? -6.214 -17.172 -1.151 1.00 95.56 92 ILE A O 1
ATOM 666 N N . GLU A 1 93 ? -4.943 -18.512 -2.429 1.00 90.94 93 GLU A N 1
ATOM 667 C CA . GLU A 1 93 ? -5.686 -19.743 -2.130 1.00 90.94 93 GLU A CA 1
ATOM 668 C C . GLU A 1 93 ? -5.684 -20.025 -0.618 1.00 90.94 93 GLU A C 1
ATOM 670 O O . GLU A 1 93 ? -4.635 -19.967 0.023 1.00 90.94 93 GLU A O 1
ATOM 675 N N . ASP A 1 94 ? -6.876 -20.238 -0.046 1.00 87.88 94 ASP A N 1
ATOM 676 C CA . ASP A 1 94 ? -7.128 -20.419 1.397 1.00 87.88 94 ASP A CA 1
ATOM 677 C C . ASP A 1 94 ? -6.570 -19.310 2.317 1.00 87.88 94 ASP A C 1
ATOM 679 O O . ASP A 1 94 ? -6.441 -19.484 3.531 1.00 87.88 94 ASP A O 1
ATOM 683 N N . GLY A 1 95 ? -6.231 -18.151 1.749 1.00 93.62 95 GLY A N 1
ATOM 684 C CA . GLY A 1 95 ? -5.502 -17.089 2.428 1.00 93.62 95 GLY A CA 1
ATOM 685 C C . GLY A 1 95 ? -6.158 -15.712 2.323 1.00 93.62 95 GLY A C 1
ATOM 686 O O . GLY A 1 95 ? -7.308 -15.579 1.895 1.00 93.62 95 GLY A O 1
ATOM 687 N N . PRO A 1 96 ? -5.432 -14.661 2.741 1.00 96.56 96 PRO A N 1
ATOM 688 C CA . PRO A 1 96 ? -5.911 -13.294 2.622 1.00 96.56 96 PRO A CA 1
ATOM 689 C C . PRO A 1 96 ? -6.035 -12.870 1.155 1.00 96.56 96 PRO A C 1
ATOM 691 O O . PRO A 1 96 ? -5.393 -13.420 0.256 1.00 96.56 96 PRO A O 1
ATOM 694 N N . SER A 1 97 ? -6.832 -11.838 0.920 1.00 97.56 97 SER A N 1
ATOM 695 C CA . SER A 1 97 ? -6.944 -11.188 -0.384 1.00 97.56 97 SER A CA 1
ATOM 696 C C . SER A 1 97 ? -6.626 -9.711 -0.278 1.00 97.56 97 SER A C 1
ATOM 698 O O . SER A 1 97 ? -6.586 -9.140 0.811 1.00 97.56 97 SER A O 1
ATOM 700 N N . ILE A 1 98 ? -6.377 -9.087 -1.420 1.00 98.44 98 ILE A N 1
ATOM 701 C CA . ILE A 1 98 ? -6.215 -7.644 -1.512 1.00 98.44 98 ILE A CA 1
ATOM 702 C C . ILE A 1 98 ? -6.998 -7.116 -2.706 1.00 98.44 98 ILE A C 1
ATOM 704 O O . ILE A 1 98 ? -6.954 -7.701 -3.787 1.00 98.44 98 ILE A O 1
ATOM 708 N N . ALA A 1 99 ? -7.707 -6.010 -2.503 1.00 97.94 99 ALA A N 1
ATOM 709 C CA . ALA A 1 99 ? -8.314 -5.213 -3.559 1.00 97.94 99 ALA A CA 1
ATOM 710 C C . ALA A 1 99 ? -7.645 -3.839 -3.598 1.00 97.94 99 ALA A C 1
ATOM 712 O O . ALA A 1 99 ? -7.260 -3.315 -2.554 1.00 97.94 99 ALA A O 1
ATOM 713 N N . TRP A 1 100 ? -7.515 -3.250 -4.780 1.00 97.81 100 TRP A N 1
ATOM 714 C CA . TRP A 1 100 ? -6.984 -1.90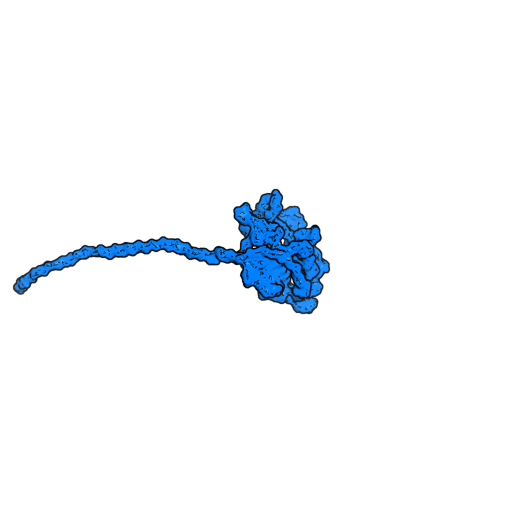1 -4.950 1.00 97.81 100 TRP A CA 1
ATOM 715 C C . TRP A 1 100 ? -7.635 -1.191 -6.130 1.00 97.81 100 TRP A C 1
ATOM 717 O O . TRP A 1 100 ? -8.248 -1.818 -6.997 1.00 97.81 100 TRP A O 1
ATOM 727 N N . GLY A 1 101 ? -7.476 0.122 -6.174 1.00 95.38 101 GLY A N 1
ATOM 728 C CA . GLY A 1 101 ? -7.947 0.948 -7.270 1.00 95.38 101 GLY A CA 1
ATOM 729 C C . GLY A 1 101 ? -7.253 2.300 -7.290 1.00 95.38 101 GLY A C 1
ATOM 730 O O . GLY A 1 101 ? -6.280 2.540 -6.570 1.00 95.38 101 GLY A O 1
ATOM 731 N N . PHE A 1 102 ? -7.797 3.184 -8.117 1.00 93.19 102 PHE A N 1
ATOM 732 C CA . PHE A 1 102 ? -7.433 4.590 -8.154 1.00 93.19 102 PHE A CA 1
ATOM 733 C C . PHE A 1 102 ? -8.674 5.466 -8.306 1.00 93.19 102 PHE A C 1
ATOM 735 O O . PHE A 1 102 ? -9.734 5.024 -8.769 1.00 93.19 102 PHE A O 1
ATOM 742 N N . LYS A 1 103 ? -8.528 6.732 -7.933 1.00 92.44 103 LYS A N 1
ATOM 743 C CA . LYS A 1 103 ? -9.560 7.745 -8.119 1.00 92.44 103 LYS A CA 1
ATOM 744 C C . LYS A 1 103 ? -9.718 8.080 -9.597 1.00 92.44 103 LYS A C 1
ATOM 746 O O . LYS A 1 103 ? -8.744 8.165 -10.354 1.00 92.44 103 LYS A O 1
ATOM 751 N N . PHE A 1 104 ? -10.958 8.269 -10.038 1.00 88.00 104 PHE A N 1
ATOM 752 C CA . PHE A 1 104 ? -11.227 8.578 -11.438 1.00 88.00 104 PHE A CA 1
ATOM 753 C C . PHE A 1 104 ? -10.542 9.897 -11.831 1.00 88.00 104 PHE A C 1
ATOM 755 O O . PHE A 1 104 ? -10.644 10.893 -11.123 1.00 88.00 104 PHE A O 1
ATOM 762 N N . GLN A 1 105 ? -9.816 9.891 -12.956 1.00 86.75 105 GLN A N 1
ATOM 763 C CA . GLN A 1 105 ? -8.997 11.015 -13.453 1.00 86.75 105 GLN A CA 1
ATOM 764 C C . GLN A 1 105 ? -7.822 11.449 -12.554 1.00 86.75 105 GLN A C 1
ATOM 766 O O . GLN A 1 105 ? -7.104 12.377 -12.920 1.00 86.75 105 GLN A O 1
ATOM 771 N N . GLN A 1 106 ? -7.571 10.764 -11.436 1.00 85.62 106 GLN A N 1
ATOM 772 C CA . GLN A 1 106 ? -6.477 11.054 -10.505 1.00 85.62 106 GLN A CA 1
ATOM 773 C C . GLN A 1 106 ? -5.737 9.752 -10.180 1.00 85.62 106 GLN A C 1
ATOM 775 O O . GLN A 1 106 ? -5.814 9.216 -9.081 1.00 85.62 106 GLN A O 1
ATOM 780 N N . GLY A 1 107 ? -5.036 9.202 -11.178 1.00 80.81 107 GLY A N 1
ATOM 781 C CA . GLY A 1 107 ? -4.362 7.899 -11.069 1.00 80.81 107 GLY A CA 1
ATOM 782 C C . GLY A 1 107 ? -3.226 7.844 -10.039 1.00 80.81 107 GLY A C 1
ATOM 783 O O . GLY A 1 107 ? -2.793 6.759 -9.665 1.00 80.81 107 GLY A O 1
ATOM 784 N N . ASN A 1 108 ? -2.749 9.001 -9.577 1.00 86.44 108 ASN A N 1
ATOM 785 C CA . ASN A 1 108 ? -1.791 9.122 -8.483 1.00 86.44 108 ASN A CA 1
ATOM 786 C C . ASN A 1 108 ? -2.437 8.946 -7.100 1.00 86.44 108 ASN A C 1
ATOM 788 O O . ASN A 1 108 ? -1.716 8.673 -6.147 1.00 86.44 108 ASN A O 1
ATOM 792 N N . GLN A 1 109 ? -3.766 9.053 -6.999 1.00 92.81 109 GLN A N 1
ATOM 793 C CA . GLN A 1 109 ? -4.537 8.788 -5.790 1.00 92.81 109 GLN A CA 1
ATOM 794 C C . GLN A 1 109 ? -5.068 7.354 -5.809 1.00 92.81 109 GLN A C 1
ATOM 796 O O . GLN A 1 109 ? -6.069 7.041 -6.456 1.00 92.81 109 GLN A O 1
ATOM 801 N N . GLN A 1 110 ? -4.394 6.475 -5.076 1.00 95.31 110 GLN A N 1
ATOM 802 C CA . GLN A 1 110 ? -4.714 5.056 -4.980 1.00 95.31 110 GLN A CA 1
ATOM 803 C C . GLN A 1 110 ? -5.200 4.680 -3.581 1.00 95.31 110 GLN A C 1
ATOM 805 O O . GLN A 1 110 ? -4.930 5.368 -2.586 1.00 95.31 110 GLN A O 1
ATOM 810 N N . SER A 1 111 ? -5.895 3.548 -3.512 1.00 97.25 111 SER A N 1
ATOM 811 C CA . SER A 1 111 ? -6.242 2.895 -2.254 1.00 97.25 111 SER A CA 1
ATOM 812 C C . SER A 1 111 ? -6.154 1.383 -2.382 1.00 97.25 111 SER A C 1
ATOM 814 O O . SER A 1 111 ? -6.351 0.820 -3.458 1.00 97.25 111 SER A O 1
ATOM 816 N N . ALA A 1 112 ? -5.851 0.724 -1.266 1.00 98.12 112 ALA A N 1
ATOM 817 C CA . ALA A 1 112 ? -5.779 -0.729 -1.181 1.00 98.12 112 ALA A CA 1
ATOM 818 C C . ALA A 1 112 ? -6.410 -1.225 0.121 1.00 98.12 112 ALA A C 1
ATOM 820 O O . ALA A 1 112 ? -6.287 -0.581 1.159 1.00 98.12 112 ALA A O 1
ATOM 821 N N . VAL A 1 113 ? -7.068 -2.380 0.082 1.00 98.50 113 VAL A N 1
ATOM 822 C CA . VAL A 1 113 ? -7.679 -3.024 1.250 1.00 98.50 113 VAL A CA 1
ATOM 823 C C . VAL A 1 113 ? -7.300 -4.492 1.259 1.00 98.50 113 VAL A C 1
ATOM 825 O O . VAL A 1 113 ? -7.511 -5.195 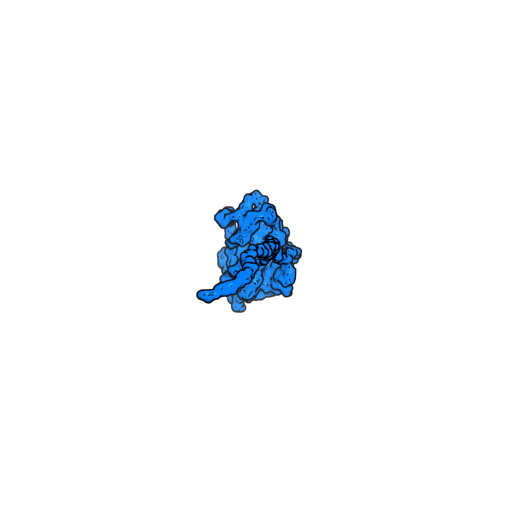0.272 1.00 98.50 113 VAL A O 1
ATOM 828 N N . VAL A 1 114 ? -6.740 -4.947 2.378 1.00 98.50 114 VAL A N 1
ATOM 829 C CA . VAL A 1 114 ? -6.414 -6.354 2.615 1.00 98.50 114 VAL A CA 1
ATOM 830 C C . VAL A 1 114 ? -7.500 -6.970 3.480 1.00 98.50 114 VAL A C 1
ATOM 832 O O . VAL A 1 114 ? -7.841 -6.429 4.533 1.00 98.50 114 VAL A O 1
ATOM 835 N N . TYR A 1 115 ? -7.983 -8.132 3.064 1.00 98.06 115 TYR A N 1
ATOM 836 C CA . TYR A 1 115 ? -8.967 -8.926 3.783 1.00 98.06 115 TYR A CA 1
ATOM 837 C C . TYR A 1 115 ? -8.335 -10.220 4.290 1.00 98.06 115 TYR A C 1
ATOM 839 O O . TYR A 1 115 ? -7.421 -10.761 3.666 1.00 98.06 115 TYR A O 1
ATOM 847 N N . ASP A 1 116 ? -8.830 -10.741 5.408 1.00 96.81 116 ASP A N 1
ATOM 848 C CA . ASP A 1 116 ? -8.521 -12.104 5.825 1.00 96.81 116 ASP A CA 1
ATOM 849 C C . ASP A 1 116 ? -9.246 -13.143 4.951 1.00 96.81 116 ASP A C 1
ATOM 851 O O . ASP A 1 116 ? -10.040 -12.810 4.069 1.00 96.81 116 ASP A O 1
ATOM 855 N N . ALA A 1 117 ? -8.976 -14.427 5.197 1.00 95.25 117 ALA A N 1
ATOM 856 C CA . ALA A 1 117 ? -9.596 -15.528 4.457 1.00 95.25 117 ALA A CA 1
ATOM 857 C C . ALA A 1 117 ? -11.126 -15.621 4.647 1.00 95.25 117 ALA A C 1
ATOM 859 O O . ALA A 1 117 ? -11.803 -16.273 3.858 1.00 95.25 117 ALA A O 1
ATOM 860 N N . SER A 1 118 ? -11.681 -14.984 5.686 1.00 94.81 118 SER A N 1
ATOM 861 C CA . SER A 1 118 ? -13.129 -14.897 5.926 1.00 94.81 118 SER A CA 1
ATOM 862 C C . SER A 1 118 ? -13.764 -13.660 5.280 1.00 94.81 118 SER A C 1
ATOM 864 O O . SER A 1 118 ? -14.982 -13.506 5.335 1.00 94.81 118 SER A O 1
ATOM 866 N N . GLY A 1 119 ? -12.965 -12.789 4.657 1.00 94.00 119 GLY A N 1
ATOM 867 C CA . GLY A 1 119 ? -13.426 -11.558 4.022 1.00 94.00 119 GLY A CA 1
ATOM 868 C C . GLY A 1 119 ? -13.526 -10.357 4.964 1.00 94.00 119 GLY A C 1
ATOM 869 O O . GLY A 1 119 ? -14.066 -9.329 4.561 1.00 94.00 119 GLY A O 1
ATOM 870 N N . HIS A 1 120 ? -13.011 -10.437 6.194 1.00 95.75 120 HIS A N 1
ATOM 871 C CA . HIS A 1 120 ? -12.959 -9.277 7.086 1.00 95.75 120 HIS A CA 1
ATOM 872 C C . HIS A 1 120 ? -11.764 -8.388 6.756 1.00 95.75 120 HIS A C 1
ATOM 874 O O . HIS A 1 120 ? -10.674 -8.885 6.473 1.00 95.75 120 HIS A O 1
ATOM 880 N N . VAL A 1 121 ? -11.945 -7.069 6.840 1.00 97.00 121 VAL A N 1
ATOM 881 C CA . VAL A 1 121 ? -10.861 -6.110 6.603 1.00 97.00 121 VAL A CA 1
ATOM 882 C C . VAL A 1 121 ? -9.783 -6.254 7.681 1.00 97.00 121 VAL A C 1
ATOM 884 O O . VAL A 1 121 ? -10.053 -6.098 8.871 1.00 97.00 121 VAL A O 1
ATOM 887 N N . LEU A 1 122 ? -8.549 -6.520 7.255 1.00 97.75 122 LEU A N 1
ATOM 888 C CA . LEU A 1 122 ? -7.362 -6.493 8.111 1.00 97.75 122 LEU A CA 1
ATOM 889 C C . LEU A 1 122 ? -6.740 -5.096 8.145 1.00 97.75 122 LEU A C 1
ATOM 891 O O . LEU A 1 122 ? -6.398 -4.597 9.217 1.00 97.75 122 LEU A O 1
ATOM 895 N N . LEU A 1 123 ? -6.600 -4.470 6.974 1.00 98.25 123 LEU A N 1
ATOM 896 C CA . LEU A 1 123 ? -6.145 -3.089 6.846 1.00 98.25 123 LEU A CA 1
ATOM 897 C C . LEU A 1 123 ? -6.697 -2.431 5.581 1.00 98.25 123 LEU A C 1
ATOM 899 O O . LEU A 1 123 ? -7.002 -3.111 4.600 1.00 98.25 123 LEU A O 1
ATOM 903 N N . ALA A 1 124 ? -6.741 -1.106 5.599 1.00 98.44 124 ALA A N 1
ATOM 904 C CA . ALA A 1 124 ? -6.992 -0.248 4.450 1.00 98.44 124 ALA A CA 1
ATOM 905 C C . ALA A 1 124 ? -5.862 0.777 4.303 1.00 98.44 124 ALA A C 1
ATOM 907 O O . ALA A 1 124 ? -5.197 1.112 5.284 1.00 98.44 124 ALA A O 1
ATOM 908 N N . ALA A 1 125 ? -5.621 1.262 3.090 1.00 98.12 125 ALA A N 1
ATOM 909 C CA . ALA A 1 125 ? -4.493 2.127 2.788 1.00 98.12 125 ALA A CA 1
ATOM 910 C C . ALA A 1 125 ? -4.869 3.295 1.876 1.00 98.12 125 ALA A C 1
ATOM 912 O O . ALA A 1 125 ? -5.634 3.133 0.922 1.00 98.12 125 ALA A O 1
ATOM 913 N N . ILE A 1 126 ? -4.252 4.442 2.152 1.00 97.44 126 ILE A N 1
ATOM 914 C CA . ILE A 1 126 ? -4.173 5.602 1.261 1.00 97.44 126 ILE A CA 1
ATOM 915 C C . ILE A 1 126 ? -2.762 5.626 0.683 1.00 97.44 126 ILE A C 1
ATOM 917 O O . ILE A 1 126 ? -1.781 5.514 1.426 1.00 97.44 126 ILE A O 1
ATOM 921 N N . VAL A 1 127 ? -2.673 5.746 -0.638 1.00 96.38 127 VAL A N 1
ATOM 922 C CA . VAL A 1 127 ? -1.413 5.724 -1.377 1.00 96.38 127 VAL A CA 1
ATOM 923 C C . VAL A 1 127 ? -1.432 6.856 -2.396 1.00 96.38 127 VAL A C 1
ATOM 925 O O . VAL A 1 127 ? -2.259 6.845 -3.304 1.00 96.38 127 VAL A O 1
ATOM 928 N N . ASN A 1 128 ? -0.540 7.828 -2.227 1.00 94.44 128 ASN A N 1
ATOM 929 C CA . ASN A 1 128 ? -0.391 8.980 -3.109 1.00 94.44 128 ASN A CA 1
ATOM 930 C C . ASN A 1 128 ? 0.986 8.982 -3.765 1.00 94.44 128 ASN A C 1
ATOM 932 O O . ASN A 1 128 ? 1.992 8.657 -3.127 1.00 94.44 128 ASN A O 1
ATOM 936 N N . ASP A 1 129 ? 1.010 9.376 -5.036 1.00 93.19 129 ASP A N 1
ATOM 937 C CA . ASP A 1 129 ? 2.210 9.810 -5.755 1.00 93.19 129 ASP A CA 1
ATOM 938 C C . ASP A 1 129 ? 3.382 8.822 -5.731 1.00 93.19 129 ASP A C 1
ATOM 940 O O . ASP A 1 129 ? 4.558 9.196 -5.727 1.00 93.19 129 ASP A O 1
ATOM 944 N N . ILE A 1 130 ? 3.074 7.523 -5.759 1.00 93.44 130 ILE A N 1
ATOM 945 C CA . ILE A 1 130 ? 4.095 6.495 -5.936 1.00 93.44 130 ILE A CA 1
ATOM 946 C C . ILE A 1 130 ? 4.729 6.652 -7.316 1.00 93.44 130 ILE A C 1
ATOM 948 O O . ILE A 1 130 ? 4.117 6.434 -8.363 1.00 93.44 130 ILE A O 1
ATOM 952 N N . VAL A 1 131 ? 6.007 7.014 -7.309 1.00 93.50 131 VAL A N 1
ATOM 953 C CA . VAL A 1 131 ? 6.813 7.125 -8.518 1.00 93.50 131 VAL A CA 1
ATOM 954 C C . VAL A 1 131 ? 7.280 5.735 -8.925 1.00 93.50 131 VAL A C 1
ATOM 956 O O . VAL A 1 131 ? 7.894 5.015 -8.143 1.00 93.50 131 VAL A O 1
ATOM 959 N N . ARG A 1 132 ? 7.016 5.340 -10.169 1.00 94.12 132 ARG A N 1
ATOM 960 C CA . ARG A 1 132 ? 7.379 4.003 -10.649 1.00 94.12 132 ARG A CA 1
ATOM 961 C C . ARG A 1 132 ? 8.889 3.860 -10.853 1.00 94.12 132 ARG A C 1
ATOM 963 O O . ARG A 1 132 ? 9.574 4.755 -11.362 1.00 94.12 132 ARG A O 1
ATOM 970 N N . VAL A 1 133 ? 9.421 2.689 -10.507 1.00 94.06 133 VAL A N 1
ATOM 971 C CA . VAL A 1 133 ? 10.805 2.315 -10.825 1.00 94.06 133 VAL A CA 1
ATOM 972 C C . VAL A 1 133 ? 10.955 1.976 -12.310 1.00 94.06 133 VAL A C 1
ATOM 974 O O . VAL A 1 133 ? 12.013 2.228 -12.878 1.00 94.06 133 VAL A O 1
ATOM 977 N N . ASP A 1 134 ? 9.898 1.489 -12.961 1.00 89.62 134 ASP A N 1
ATOM 978 C CA . ASP A 1 134 ? 9.814 1.270 -14.410 1.00 89.62 134 ASP A CA 1
ATOM 979 C C . ASP A 1 134 ? 8.503 1.884 -14.924 1.00 89.62 134 ASP A C 1
ATOM 981 O O . ASP A 1 134 ? 7.418 1.445 -14.553 1.00 89.62 134 ASP A O 1
ATOM 985 N N . ASP A 1 135 ? 8.603 2.941 -15.730 1.00 81.56 135 ASP A N 1
ATOM 986 C CA . ASP A 1 135 ? 7.461 3.647 -16.327 1.00 81.56 135 ASP A CA 1
ATOM 987 C C . ASP A 1 135 ? 7.189 3.207 -17.778 1.00 81.56 135 ASP A C 1
ATOM 989 O O . ASP A 1 135 ? 6.253 3.695 -18.410 1.00 81.56 135 ASP A O 1
ATOM 993 N N . GLY A 1 136 ? 8.002 2.289 -18.318 1.00 80.88 136 GLY A N 1
ATOM 994 C CA . GLY A 1 136 ? 7.922 1.823 -19.702 1.00 80.88 136 GLY A CA 1
ATOM 995 C C . GLY A 1 136 ? 8.387 2.829 -20.763 1.00 80.88 136 GLY A C 1
ATOM 996 O O . GLY A 1 136 ? 8.431 2.468 -21.939 1.00 80.88 136 GLY A O 1
ATOM 997 N N . ILE A 1 137 ? 8.755 4.055 -20.378 1.00 81.12 137 ILE A N 1
ATOM 998 C CA . ILE A 1 137 ? 9.182 5.134 -21.283 1.00 81.12 137 ILE A CA 1
ATOM 999 C C . ILE A 1 137 ? 10.693 5.349 -21.167 1.00 81.12 137 ILE A C 1
ATOM 1001 O O . ILE A 1 137 ? 11.393 5.473 -22.173 1.00 81.12 137 ILE A O 1
ATOM 1005 N N . GLY A 1 138 ? 11.203 5.388 -19.937 1.00 79.94 138 GLY A N 1
ATOM 1006 C CA . GLY A 1 138 ? 12.612 5.553 -19.619 1.00 79.94 138 GLY A CA 1
ATOM 1007 C C . GLY A 1 138 ? 13.290 4.254 -19.176 1.00 79.94 138 GLY A C 1
ATOM 1008 O O . GLY A 1 138 ? 12.660 3.203 -19.041 1.00 79.94 138 GLY A O 1
ATOM 1009 N N . PRO A 1 139 ? 14.609 4.299 -18.919 1.00 85.06 139 PRO A N 1
ATOM 1010 C CA . PRO A 1 139 ? 15.292 3.187 -18.280 1.00 85.06 139 PRO A CA 1
ATOM 1011 C C . PRO A 1 139 ? 14.728 2.956 -16.874 1.00 85.06 13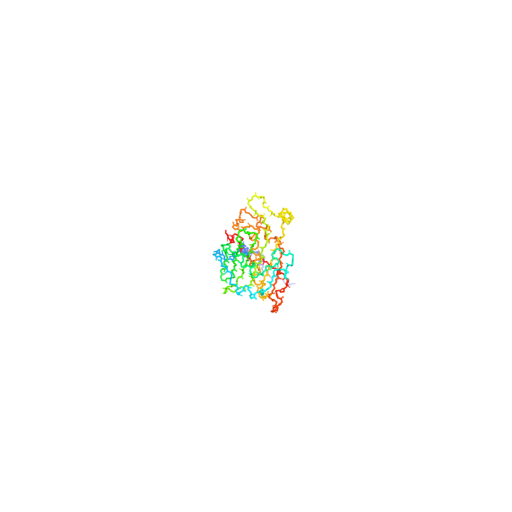9 PRO A C 1
ATOM 1013 O O . PRO A 1 139 ? 14.485 3.903 -16.111 1.00 85.06 139 PRO A O 1
ATOM 1016 N N . ALA A 1 140 ? 14.569 1.683 -16.518 1.00 90.81 140 ALA A N 1
ATOM 1017 C CA . ALA A 1 140 ? 14.183 1.302 -15.171 1.00 90.81 140 ALA A CA 1
ATOM 1018 C C . ALA A 1 140 ? 15.240 1.763 -14.155 1.00 90.81 140 ALA A C 1
ATOM 1020 O O . ALA A 1 140 ? 16.446 1.681 -14.394 1.00 90.81 140 ALA A O 1
ATOM 1021 N N . VAL A 1 141 ? 14.775 2.236 -13.005 1.00 92.81 141 VAL A N 1
ATOM 1022 C CA . VAL A 1 141 ? 15.606 2.590 -11.859 1.00 92.81 141 VAL A CA 1
ATOM 1023 C C . VAL A 1 141 ? 15.893 1.335 -11.052 1.00 92.81 141 VAL A C 1
ATOM 1025 O O . VAL A 1 141 ? 14.996 0.556 -10.740 1.00 92.81 141 VAL A O 1
ATOM 1028 N N . THR A 1 142 ? 17.163 1.153 -10.700 1.00 92.94 142 THR A N 1
ATOM 1029 C CA . THR A 1 142 ? 17.642 -0.032 -9.975 1.00 92.94 142 THR A CA 1
ATOM 1030 C C . THR A 1 142 ? 18.498 0.320 -8.755 1.00 92.94 142 THR A C 1
ATOM 1032 O O . THR A 1 142 ? 19.233 -0.529 -8.251 1.00 92.94 142 THR A O 1
ATOM 1035 N N . SER A 1 143 ? 18.459 1.575 -8.291 1.00 92.38 143 SER A N 1
ATOM 1036 C CA . SER A 1 143 ? 19.190 2.039 -7.106 1.00 92.38 143 SER A CA 1
ATOM 1037 C C . SER A 1 143 ? 18.403 3.095 -6.326 1.00 92.38 143 SER A C 1
ATOM 1039 O O . SER A 1 143 ? 17.616 3.853 -6.895 1.00 92.38 143 SER A O 1
ATOM 1041 N N . GLN A 1 144 ? 18.633 3.159 -5.009 1.00 92.81 144 GLN A N 1
ATOM 1042 C CA . GLN A 1 144 ? 17.963 4.110 -4.112 1.00 92.81 144 GLN A CA 1
ATOM 1043 C C . GLN A 1 144 ? 18.239 5.565 -4.510 1.00 92.81 144 GLN A C 1
ATOM 1045 O O . GLN A 1 144 ? 17.338 6.395 -4.475 1.00 92.81 144 GLN A O 1
ATOM 1050 N N . GLU A 1 145 ? 19.478 5.871 -4.898 1.00 93.19 145 GLU A N 1
ATOM 1051 C CA . GLU A 1 145 ? 19.883 7.217 -5.311 1.00 93.19 145 GLU A CA 1
ATOM 1052 C C . GLU A 1 145 ? 19.133 7.664 -6.570 1.00 93.19 145 GLU A C 1
ATOM 1054 O O . GLU A 1 145 ? 18.559 8.752 -6.599 1.00 93.19 145 GLU A O 1
ATOM 1059 N N . ALA A 1 146 ? 19.072 6.801 -7.588 1.00 93.12 146 ALA A N 1
ATOM 1060 C CA . ALA A 1 146 ? 18.351 7.104 -8.818 1.00 93.12 146 ALA A CA 1
ATOM 1061 C C . ALA A 1 146 ? 16.837 7.215 -8.575 1.00 93.12 146 ALA A C 1
ATOM 1063 O O . ALA A 1 146 ? 16.186 8.068 -9.178 1.00 93.12 146 ALA A O 1
ATOM 1064 N N . TYR A 1 147 ? 16.290 6.417 -7.653 1.00 94.00 147 TYR A N 1
ATOM 1065 C CA . TYR A 1 147 ? 14.895 6.536 -7.229 1.00 94.00 147 TYR A CA 1
ATOM 1066 C C . TYR A 1 147 ? 14.623 7.879 -6.550 1.00 94.00 147 TYR A C 1
ATOM 1068 O O . TYR A 1 147 ? 13.716 8.598 -6.959 1.00 94.00 147 TYR A O 1
ATOM 1076 N N . GLY A 1 148 ? 15.458 8.269 -5.582 1.00 93.25 148 GLY A N 1
ATOM 1077 C CA . GLY A 1 148 ? 15.342 9.560 -4.904 1.00 93.25 148 GLY A CA 1
ATOM 1078 C C . GLY A 1 148 ? 15.461 10.741 -5.869 1.00 93.25 148 GLY A C 1
ATOM 1079 O O . GLY A 1 148 ? 14.697 11.700 -5.767 1.00 93.25 148 GLY A O 1
ATOM 1080 N N . LYS A 1 149 ? 16.359 10.653 -6.861 1.00 93.50 149 LYS A N 1
ATOM 1081 C CA . LYS A 1 149 ? 16.440 11.657 -7.927 1.00 93.50 149 LYS A CA 1
ATOM 1082 C C . LYS A 1 149 ? 15.149 11.709 -8.744 1.00 93.50 149 LYS A C 1
ATOM 1084 O O . LYS A 1 149 ? 14.653 12.800 -8.991 1.00 93.50 149 LYS A O 1
ATOM 1089 N N . ARG A 1 150 ? 14.593 10.560 -9.140 1.00 92.56 150 ARG A N 1
ATOM 1090 C CA . ARG A 1 150 ? 13.356 10.512 -9.931 1.00 92.56 150 ARG A CA 1
ATOM 1091 C C . ARG A 1 150 ? 12.160 11.086 -9.172 1.00 92.56 150 ARG A C 1
ATOM 1093 O O . ARG A 1 150 ? 11.408 11.848 -9.764 1.00 92.56 150 ARG A O 1
ATOM 1100 N N . VAL A 1 151 ? 12.021 10.780 -7.881 1.00 93.56 151 VAL A N 1
ATOM 1101 C CA . VAL A 1 151 ? 10.990 11.385 -7.017 1.00 93.56 151 VAL A CA 1
ATOM 1102 C C . VAL A 1 151 ? 11.147 12.905 -6.973 1.00 93.56 151 VAL A C 1
ATOM 1104 O O . VAL A 1 151 ? 10.194 13.635 -7.225 1.00 93.56 151 VAL A O 1
ATOM 1107 N N . LYS A 1 152 ? 12.376 13.391 -6.758 1.00 93.62 152 LYS A N 1
ATOM 1108 C CA . LYS A 1 152 ? 12.670 14.828 -6.756 1.00 93.62 152 LYS A CA 1
ATOM 1109 C C . LYS A 1 152 ? 12.369 15.499 -8.100 1.00 93.62 152 LYS A C 1
ATOM 1111 O O . LYS A 1 152 ? 11.827 16.598 -8.110 1.00 93.62 152 LYS A O 1
ATOM 1116 N N . ASP A 1 153 ? 12.735 14.867 -9.213 1.00 93.19 153 ASP A N 1
ATOM 1117 C CA . ASP A 1 153 ? 12.491 15.392 -10.562 1.00 93.19 153 ASP A CA 1
ATOM 1118 C C . ASP A 1 153 ? 10.990 15.421 -10.898 1.00 93.19 153 ASP A C 1
ATOM 1120 O O . ASP A 1 153 ? 10.545 16.318 -11.611 1.00 93.19 153 ASP A O 1
ATOM 1124 N N . ALA A 1 154 ? 10.215 14.460 -10.381 1.00 91.12 154 ALA A N 1
ATOM 1125 C CA . ALA A 1 154 ? 8.761 14.432 -10.513 1.00 91.12 154 ALA A CA 1
ATOM 1126 C C . ALA A 1 154 ? 8.068 15.529 -9.684 1.00 91.12 154 ALA A C 1
ATOM 1128 O O . ALA A 1 154 ? 6.937 15.889 -9.992 1.00 91.12 154 ALA A O 1
ATOM 1129 N N . GLY A 1 155 ? 8.745 16.081 -8.670 1.00 92.94 155 GLY A N 1
ATOM 1130 C CA . GLY A 1 155 ? 8.212 17.163 -7.842 1.00 92.94 155 GLY A CA 1
ATOM 1131 C C . GLY A 1 155 ? 7.053 16.734 -6.942 1.00 92.94 155 GLY A C 1
ATOM 1132 O O . GLY A 1 155 ? 6.221 17.570 -6.609 1.00 92.94 155 GLY A O 1
ATOM 1133 N N . VAL A 1 156 ? 7.000 15.451 -6.575 1.00 90.75 156 VAL A N 1
ATOM 1134 C CA . VAL A 1 156 ? 5.955 14.862 -5.725 1.00 90.75 156 VAL A CA 1
ATOM 1135 C C . VAL A 1 156 ? 6.533 14.344 -4.409 1.00 90.75 156 VAL A C 1
ATOM 1137 O O . VAL A 1 156 ? 7.738 14.079 -4.327 1.00 90.75 156 VAL A O 1
ATOM 1140 N N . ASP A 1 157 ? 5.676 14.158 -3.404 1.00 90.12 157 ASP A N 1
ATOM 1141 C CA . ASP A 1 157 ? 6.030 13.546 -2.119 1.00 90.12 157 ASP A CA 1
ATOM 1142 C C . ASP A 1 157 ? 5.233 12.245 -1.901 1.00 90.12 157 ASP A C 1
ATOM 1144 O O . ASP A 1 157 ? 4.071 12.289 -1.498 1.00 90.12 157 ASP A O 1
ATOM 1148 N N . PRO A 1 158 ? 5.815 11.066 -2.204 1.00 92.38 158 PRO A N 1
ATOM 1149 C CA . PRO A 1 158 ? 5.106 9.799 -2.103 1.00 92.38 158 PRO A CA 1
ATOM 1150 C C . PRO A 1 158 ? 4.615 9.535 -0.677 1.00 92.38 158 PRO A C 1
ATOM 1152 O O . PRO A 1 158 ? 5.411 9.414 0.259 1.00 92.38 158 PRO A O 1
ATOM 1155 N N . GLN A 1 159 ? 3.307 9.350 -0.522 1.00 94.50 159 GLN A N 1
ATOM 1156 C CA . GLN A 1 159 ? 2.681 9.162 0.780 1.00 94.50 159 GLN A CA 1
ATOM 1157 C C . GLN A 1 159 ? 1.987 7.808 0.863 1.00 94.50 159 GLN A C 1
ATOM 1159 O O . GLN A 1 159 ? 1.147 7.464 0.036 1.00 94.50 159 GLN A O 1
ATOM 1164 N N . VAL A 1 160 ? 2.302 7.048 1.912 1.00 97.19 160 VAL A N 1
ATOM 1165 C CA . VAL A 1 160 ? 1.636 5.777 2.200 1.00 97.19 160 VAL A CA 1
ATOM 1166 C C . VAL A 1 160 ? 1.178 5.753 3.648 1.00 97.19 160 VAL A C 1
ATOM 1168 O O . VAL A 1 160 ? 1.991 5.824 4.574 1.00 97.19 160 VAL A O 1
ATOM 1171 N N . MET A 1 161 ? -0.130 5.618 3.844 1.00 97.94 161 MET A N 1
ATOM 1172 C CA . MET A 1 161 ? -0.762 5.494 5.154 1.00 97.94 161 MET A CA 1
ATOM 1173 C C . MET A 1 161 ? -1.571 4.204 5.206 1.00 97.94 161 MET A C 1
ATOM 1175 O O . MET A 1 161 ? -2.354 3.938 4.299 1.00 97.94 161 MET A O 1
ATOM 1179 N N . VAL A 1 162 ? -1.390 3.408 6.259 1.00 98.31 162 VAL A N 1
ATOM 1180 C CA . VAL A 1 162 ? -2.147 2.169 6.487 1.00 98.31 162 VAL A CA 1
ATOM 1181 C C . VAL A 1 162 ? -2.910 2.240 7.802 1.00 98.31 162 VAL A C 1
ATOM 1183 O O . VAL A 1 162 ? -2.365 2.666 8.819 1.00 98.31 162 VAL A O 1
ATOM 1186 N N . PHE A 1 163 ? -4.156 1.785 7.785 1.00 98.12 163 PHE A N 1
ATOM 1187 C CA . PHE A 1 163 ? -5.099 1.832 8.896 1.00 98.12 163 PHE A CA 1
ATOM 1188 C C . PHE A 1 163 ? -5.619 0.426 9.178 1.00 98.12 163 PHE A C 1
ATOM 1190 O O . PHE A 1 163 ? -6.054 -0.266 8.260 1.00 98.12 163 PHE A O 1
ATOM 1197 N N . ALA A 1 164 ? -5.586 -0.003 10.436 1.00 97.81 164 ALA A N 1
ATOM 1198 C CA . ALA A 1 164 ? -6.059 -1.321 10.856 1.00 97.81 164 ALA A CA 1
ATOM 1199 C C . ALA A 1 164 ? -6.865 -1.238 12.157 1.00 97.81 164 ALA A C 1
ATOM 1201 O O . ALA A 1 164 ? -6.686 -0.322 12.953 1.00 97.81 164 ALA A O 1
ATOM 1202 N N . ALA A 1 165 ? -7.715 -2.229 12.428 1.00 95.81 165 ALA A N 1
ATOM 1203 C CA . ALA A 1 165 ? -8.515 -2.245 13.657 1.00 95.81 165 ALA A CA 1
ATOM 1204 C C . ALA A 1 165 ? -7.654 -2.471 14.912 1.00 95.81 165 ALA A C 1
ATOM 1206 O O . ALA A 1 165 ? -8.009 -2.066 16.015 1.00 95.81 165 ALA A O 1
ATOM 1207 N N . SER A 1 166 ? -6.521 -3.157 14.759 1.00 96.56 166 SER A N 1
ATOM 1208 C CA . SER A 1 166 ? -5.634 -3.511 15.860 1.00 96.56 166 SER A CA 1
ATOM 1209 C C . SER A 1 166 ? -4.216 -3.762 15.364 1.00 96.56 166 SER A C 1
ATOM 1211 O O . SER A 1 166 ? -3.962 -3.883 14.162 1.00 96.56 166 SER A O 1
ATOM 1213 N N . ARG A 1 167 ? -3.282 -3.892 16.312 1.00 97.12 167 ARG A N 1
ATOM 1214 C CA . ARG A 1 167 ? -1.905 -4.277 16.001 1.00 97.12 167 ARG A CA 1
ATOM 1215 C C . ARG A 1 167 ? -1.818 -5.656 15.340 1.00 97.12 167 ARG A C 1
ATOM 1217 O O . ARG A 1 167 ? -1.058 -5.813 14.394 1.00 97.12 167 ARG A O 1
ATOM 1224 N N . ASP A 1 168 ? -2.618 -6.614 15.804 1.00 97.56 168 ASP A N 1
ATOM 1225 C CA . ASP A 1 168 ? -2.670 -7.966 15.235 1.00 97.56 168 ASP A CA 1
ATOM 1226 C C . ASP A 1 168 ? -3.157 -7.951 13.780 1.00 97.56 168 ASP A C 1
ATOM 1228 O O . ASP A 1 168 ? -2.526 -8.537 12.902 1.00 97.56 168 ASP A O 1
ATOM 1232 N N . ALA A 1 169 ? -4.239 -7.214 13.501 1.00 97.81 169 ALA A N 1
ATOM 1233 C CA . ALA A 1 169 ? -4.771 -7.086 12.146 1.00 97.81 169 ALA A CA 1
ATOM 1234 C C . ALA A 1 169 ? -3.747 -6.439 11.199 1.00 97.81 169 ALA A C 1
ATOM 1236 O O . ALA A 1 169 ? -3.533 -6.924 10.085 1.00 97.81 169 ALA A O 1
ATOM 1237 N N . LEU A 1 170 ? -3.052 -5.401 11.682 1.00 98.25 170 LEU A N 1
ATOM 1238 C CA . LEU A 1 170 ? -1.958 -4.760 10.964 1.00 98.25 170 LEU A CA 1
ATOM 1239 C C . LEU A 1 170 ? -0.825 -5.752 10.664 1.00 98.25 170 LEU A C 1
ATOM 1241 O O . LEU A 1 170 ? -0.449 -5.900 9.506 1.00 98.25 170 LEU A O 1
ATOM 1245 N N . ASP A 1 171 ? -0.302 -6.454 11.672 1.00 97.94 171 ASP A N 1
ATOM 1246 C CA . ASP A 1 171 ? 0.819 -7.388 11.501 1.00 97.94 171 ASP A CA 1
ATOM 1247 C C . ASP A 1 171 ? 0.459 -8.556 10.555 1.00 97.94 171 ASP A C 1
ATOM 1249 O O . ASP A 1 171 ? 1.306 -9.011 9.785 1.00 97.94 171 ASP A O 1
ATOM 1253 N N . ARG A 1 172 ? -0.807 -8.999 10.544 1.00 97.69 172 ARG A N 1
ATOM 1254 C CA . ARG A 1 172 ? -1.314 -10.043 9.635 1.00 97.69 172 ARG A CA 1
ATOM 1255 C C . ARG A 1 172 ? -1.524 -9.559 8.200 1.00 97.69 172 ARG A C 1
ATOM 1257 O O . ARG A 1 172 ? -1.233 -10.301 7.264 1.00 97.69 172 ARG A O 1
ATOM 1264 N N . GLY A 1 173 ? -2.051 -8.349 8.009 1.00 98.00 173 GLY A N 1
ATOM 1265 C CA . GLY A 1 173 ? -2.352 -7.807 6.680 1.00 98.00 173 GLY A CA 1
ATOM 1266 C C . GLY A 1 173 ? -1.139 -7.190 5.976 1.00 98.00 173 GLY A C 1
ATOM 1267 O O . GLY A 1 173 ? -1.025 -7.245 4.748 1.00 98.00 173 GLY A O 1
ATOM 1268 N N . TYR A 1 174 ? -0.205 -6.622 6.744 1.00 98.31 174 TYR A N 1
ATOM 1269 C CA . TYR A 1 174 ? 0.893 -5.817 6.212 1.00 98.31 174 TYR A CA 1
ATOM 1270 C C . TYR A 1 174 ? 1.824 -6.553 5.235 1.00 98.31 174 TYR A C 1
ATOM 1272 O O . TYR A 1 174 ? 2.216 -5.936 4.245 1.00 98.31 174 TYR A O 1
ATOM 1280 N N . PRO A 1 175 ? 2.168 -7.846 5.408 1.00 97.69 175 PRO A N 1
ATOM 1281 C CA . PRO A 1 175 ? 3.004 -8.552 4.437 1.00 97.69 175 PRO A CA 1
ATOM 1282 C C . PRO A 1 175 ? 2.420 -8.562 3.017 1.00 97.69 175 PRO A C 1
ATOM 1284 O O . PRO A 1 175 ? 3.163 -8.357 2.053 1.00 97.69 175 PRO A O 1
ATOM 1287 N N . LEU A 1 176 ? 1.103 -8.763 2.869 1.00 98.12 176 LEU A N 1
ATOM 1288 C CA . LEU A 1 176 ? 0.447 -8.748 1.558 1.00 98.12 176 LEU A CA 1
ATOM 1289 C C . LEU A 1 176 ? 0.366 -7.326 0.994 1.00 98.12 176 LEU A C 1
ATOM 1291 O O . LEU A 1 176 ? 0.694 -7.121 -0.172 1.00 98.12 176 LEU A O 1
ATOM 1295 N N . PHE A 1 177 ? 0.031 -6.338 1.828 1.00 98.50 177 PHE A N 1
ATOM 1296 C CA . PHE A 1 177 ? 0.060 -4.928 1.429 1.00 98.50 177 PHE A CA 1
ATOM 1297 C C . PHE A 1 177 ? 1.449 -4.483 0.955 1.00 98.50 177 PHE A C 1
ATOM 1299 O O . PHE A 1 177 ? 1.588 -3.892 -0.112 1.00 98.50 177 PHE A O 1
ATOM 1306 N N . ARG A 1 178 ? 2.505 -4.825 1.701 1.00 98.06 178 ARG A N 1
ATOM 1307 C CA . ARG A 1 178 ? 3.888 -4.530 1.315 1.00 98.06 178 ARG A CA 1
ATOM 1308 C C . ARG A 1 178 ? 4.220 -5.153 -0.036 1.00 98.06 178 ARG A C 1
ATOM 1310 O O . ARG A 1 178 ? 4.903 -4.527 -0.841 1.00 98.06 178 ARG A O 1
ATOM 1317 N N . ARG A 1 179 ? 3.746 -6.375 -0.294 1.00 97.88 179 ARG A N 1
ATOM 1318 C CA . ARG A 1 179 ? 3.965 -7.035 -1.583 1.00 97.88 179 ARG A CA 1
ATOM 1319 C C . ARG A 1 179 ? 3.233 -6.335 -2.724 1.00 97.88 179 ARG A C 1
ATOM 1321 O O . ARG A 1 179 ? 3.802 -6.187 -3.800 1.00 97.88 179 ARG A O 1
ATOM 1328 N N . TRP A 1 180 ? 2.013 -5.879 -2.472 1.00 97.94 180 TRP A N 1
ATOM 1329 C CA . TRP A 1 180 ? 1.255 -5.061 -3.411 1.00 97.94 180 TRP A CA 1
ATOM 1330 C C . TRP A 1 180 ? 1.955 -3.731 -3.711 1.00 97.94 180 TRP A C 1
ATOM 1332 O O . TRP A 1 180 ? 2.117 -3.398 -4.877 1.00 97.94 180 TRP A O 1
ATOM 1342 N N . LEU A 1 181 ? 2.486 -3.034 -2.701 1.00 97.69 181 LEU A N 1
ATOM 1343 C CA . LEU A 1 181 ? 3.217 -1.776 -2.896 1.00 97.69 181 LEU A CA 1
ATOM 1344 C C . LEU A 1 181 ? 4.479 -1.971 -3.757 1.00 97.69 181 LEU A C 1
ATOM 1346 O O . LEU A 1 181 ? 4.820 -1.130 -4.582 1.00 97.69 181 LEU A O 1
ATOM 1350 N N . GLN A 1 182 ? 5.158 -3.115 -3.617 1.00 97.25 182 GLN A N 1
ATOM 1351 C CA . GLN A 1 182 ? 6.269 -3.490 -4.502 1.00 97.25 182 GLN A CA 1
ATOM 1352 C C . GLN A 1 182 ? 5.826 -3.702 -5.957 1.00 97.25 182 GLN A C 1
ATOM 1354 O O . GLN A 1 182 ? 6.606 -3.439 -6.870 1.00 97.25 182 GLN A O 1
ATOM 1359 N N . ALA A 1 183 ? 4.600 -4.180 -6.184 1.00 96.88 183 ALA A N 1
ATOM 1360 C CA . ALA A 1 183 ? 4.033 -4.309 -7.522 1.00 96.88 183 ALA A CA 1
ATOM 1361 C C . ALA A 1 183 ? 3.550 -2.959 -8.086 1.00 96.88 183 ALA A C 1
ATOM 1363 O O . ALA A 1 183 ? 3.739 -2.706 -9.275 1.00 96.88 183 ALA A O 1
ATOM 1364 N N . ASP A 1 184 ? 3.009 -2.077 -7.243 1.00 95.69 184 ASP A N 1
ATOM 1365 C CA . ASP A 1 184 ? 2.607 -0.712 -7.611 1.00 95.69 184 ASP A CA 1
ATOM 1366 C C . ASP A 1 184 ? 3.808 0.139 -8.059 1.00 95.69 184 ASP A C 1
ATOM 1368 O O . ASP A 1 184 ? 3.769 0.800 -9.096 1.00 95.69 184 ASP A O 1
ATOM 1372 N N . LEU A 1 185 ? 4.953 -0.006 -7.381 1.00 95.81 185 LEU A N 1
ATOM 1373 C CA . LEU A 1 185 ? 6.232 0.575 -7.813 1.00 95.81 185 LEU A CA 1
ATOM 1374 C C . LEU A 1 185 ? 6.638 0.168 -9.240 1.00 95.81 185 LEU A C 1
ATOM 1376 O O . LEU A 1 185 ? 7.432 0.862 -9.871 1.00 95.81 185 LEU A O 1
ATOM 1380 N N . LEU A 1 186 ? 6.121 -0.947 -9.757 1.00 95.12 186 LEU A N 1
ATOM 1381 C CA . LEU A 1 186 ? 6.364 -1.439 -11.118 1.00 95.12 186 LEU A CA 1
ATOM 1382 C C . LEU A 1 186 ? 5.201 -1.138 -12.077 1.00 95.12 186 LEU A C 1
ATOM 1384 O O . LEU A 1 186 ? 5.287 -1.488 -13.250 1.00 95.12 186 LEU A O 1
ATOM 1388 N N . GLY A 1 187 ? 4.129 -0.502 -11.596 1.00 92.19 187 GLY A N 1
ATOM 1389 C CA . GLY A 1 187 ? 2.934 -0.184 -12.373 1.00 92.19 187 GLY A CA 1
ATOM 1390 C C . GLY A 1 187 ? 2.017 -1.372 -12.668 1.00 92.19 187 GLY A C 1
ATOM 1391 O O . GLY A 1 187 ? 1.229 -1.279 -13.608 1.00 92.19 187 GLY A O 1
ATOM 1392 N N . PHE A 1 188 ? 2.111 -2.457 -11.887 1.00 93.19 188 PHE A N 1
ATOM 1393 C CA . PHE A 1 188 ? 1.398 -3.725 -12.109 1.00 93.19 188 PHE A CA 1
ATOM 1394 C C . PHE A 1 188 ? 1.715 -4.385 -13.464 1.00 93.19 188 PHE A C 1
ATOM 1396 O O . PHE A 1 188 ? 2.523 -3.893 -14.250 1.00 93.19 188 PHE A O 1
ATOM 1403 N N . ASN A 1 189 ? 1.129 -5.560 -13.729 1.00 93.25 189 ASN A N 1
ATOM 1404 C CA . ASN A 1 189 ? 1.255 -6.270 -15.015 1.00 93.25 189 ASN A CA 1
ATOM 1405 C C . ASN A 1 189 ? 2.705 -6.599 -15.435 1.00 93.25 189 ASN A C 1
ATOM 1407 O O . ASN A 1 189 ? 3.009 -6.761 -16.620 1.00 93.25 189 ASN A O 1
ATOM 1411 N N . ILE A 1 190 ? 3.622 -6.687 -14.468 1.00 93.31 190 ILE A N 1
ATOM 1412 C CA . ILE A 1 190 ? 5.056 -6.786 -14.736 1.00 93.31 190 ILE A CA 1
ATOM 1413 C C . ILE A 1 190 ? 5.488 -8.214 -15.096 1.00 93.31 190 ILE A C 1
ATOM 1415 O O . ILE A 1 190 ? 5.169 -9.187 -14.412 1.00 93.31 190 ILE A O 1
ATOM 1419 N N . ASP A 1 191 ? 6.308 -8.338 -16.139 1.00 92.94 191 ASP A N 1
ATOM 1420 C CA . ASP A 1 191 ? 7.018 -9.573 -16.475 1.00 92.94 191 ASP A CA 1
ATOM 1421 C C . ASP A 1 191 ? 8.437 -9.536 -15.886 1.00 92.94 191 ASP A C 1
ATOM 1423 O O . ASP A 1 191 ? 9.381 -9.013 -16.491 1.00 92.94 191 ASP A O 1
ATOM 1427 N N . CYS A 1 192 ? 8.605 -10.107 -14.690 1.00 93.12 192 CYS A N 1
ATOM 1428 C CA . CYS A 1 192 ? 9.904 -10.134 -14.016 1.00 93.12 192 CYS A CA 1
ATOM 1429 C C . CYS A 1 192 ? 10.952 -11.016 -14.707 1.00 93.12 192 CYS A C 1
ATOM 1431 O O . CYS A 1 192 ? 12.136 -10.841 -14.427 1.00 93.12 192 CYS A O 1
ATOM 1433 N N . ALA A 1 193 ? 10.576 -11.900 -15.641 1.00 93.75 193 ALA A N 1
ATOM 1434 C CA . ALA A 1 193 ? 11.567 -12.604 -16.455 1.00 93.75 193 ALA A CA 1
ATOM 1435 C C . ALA A 1 193 ? 12.253 -11.641 -17.439 1.00 93.75 193 ALA A C 1
ATOM 1437 O O . ALA A 1 193 ? 13.443 -11.776 -17.716 1.00 93.75 193 ALA A O 1
ATOM 1438 N N . LYS A 1 194 ? 11.525 -10.623 -17.921 1.00 92.12 194 LYS A N 1
ATOM 1439 C CA . LYS A 1 194 ? 12.061 -9.570 -18.801 1.00 92.12 194 LYS A CA 1
ATOM 1440 C C . LYS A 1 194 ? 12.646 -8.381 -18.042 1.00 92.12 194 LYS A C 1
ATOM 1442 O O . LYS A 1 194 ? 13.529 -7.701 -18.557 1.00 92.12 194 LYS A O 1
ATOM 1447 N N . LYS A 1 195 ? 12.151 -8.112 -16.832 1.00 92.50 195 LYS A N 1
ATOM 1448 C CA . LYS A 1 195 ? 12.488 -6.925 -16.026 1.00 92.50 195 LYS A CA 1
ATOM 1449 C C . LYS A 1 195 ? 13.125 -7.283 -14.678 1.00 92.50 195 LYS A C 1
ATOM 1451 O O . LYS A 1 195 ? 12.902 -6.608 -13.676 1.00 92.50 195 LYS A O 1
ATOM 1456 N N . ALA A 1 196 ? 13.955 -8.328 -14.655 1.00 93.62 196 ALA A N 1
ATOM 1457 C CA . ALA A 1 196 ? 14.511 -8.910 -13.430 1.00 93.62 196 ALA A CA 1
ATOM 1458 C C . ALA A 1 196 ? 15.204 -7.892 -12.505 1.00 93.62 196 ALA A C 1
ATOM 1460 O O . ALA A 1 196 ? 14.985 -7.916 -11.297 1.00 93.62 196 ALA A O 1
ATOM 1461 N N . ALA A 1 197 ? 16.000 -6.968 -13.057 1.00 93.69 197 ALA A N 1
ATOM 1462 C CA . ALA A 1 197 ? 16.707 -5.962 -12.260 1.00 93.69 197 ALA A CA 1
ATOM 1463 C C . ALA A 1 197 ? 15.756 -4.953 -11.589 1.00 93.69 197 ALA A C 1
ATOM 1465 O O . ALA A 1 197 ? 15.958 -4.609 -10.426 1.00 93.69 197 ALA A O 1
ATOM 1466 N N . ALA A 1 198 ? 14.708 -4.520 -12.296 1.00 94.44 198 ALA A N 1
ATOM 1467 C CA . ALA A 1 198 ? 13.690 -3.622 -11.755 1.00 94.44 198 ALA A CA 1
ATOM 1468 C C . ALA A 1 198 ? 12.868 -4.323 -10.666 1.00 94.44 198 ALA A C 1
ATOM 1470 O O . ALA A 1 198 ? 12.702 -3.772 -9.581 1.00 94.44 198 ALA A O 1
ATOM 1471 N N . CYS A 1 199 ? 12.446 -5.571 -10.908 1.00 95.50 199 CYS A N 1
ATOM 1472 C CA . CYS A 1 199 ? 11.746 -6.373 -9.904 1.00 95.50 199 CYS A CA 1
ATOM 1473 C C . CYS A 1 199 ? 12.603 -6.581 -8.647 1.00 95.50 199 CYS A C 1
ATOM 1475 O O . CYS A 1 199 ? 12.158 -6.285 -7.542 1.00 95.50 199 CYS A O 1
ATOM 1477 N N . ALA A 1 200 ? 13.862 -7.001 -8.804 1.00 95.38 200 ALA A N 1
ATOM 1478 C CA . ALA A 1 200 ? 14.774 -7.203 -7.678 1.00 95.38 200 ALA A CA 1
ATOM 1479 C C . ALA A 1 200 ? 15.066 -5.908 -6.902 1.00 95.38 200 ALA A C 1
ATOM 1481 O O . ALA A 1 200 ? 15.365 -5.958 -5.707 1.00 95.38 200 ALA A O 1
ATOM 1482 N N . PHE A 1 201 ? 15.018 -4.750 -7.569 1.00 96.31 201 PHE A N 1
ATOM 1483 C CA . PHE A 1 201 ? 15.150 -3.459 -6.907 1.00 96.31 201 PHE A CA 1
ATOM 1484 C C . PHE A 1 201 ? 13.875 -3.061 -6.156 1.00 96.31 201 PHE A C 1
ATOM 1486 O O . PHE A 1 201 ? 13.973 -2.710 -4.982 1.00 96.31 201 PHE A O 1
ATOM 1493 N N . ALA A 1 202 ? 12.696 -3.182 -6.774 1.00 96.06 202 ALA A N 1
ATOM 1494 C CA . ALA A 1 202 ? 11.411 -2.895 -6.131 1.00 96.06 202 ALA A CA 1
ATOM 1495 C C . ALA A 1 202 ? 11.221 -3.709 -4.839 1.00 96.06 202 ALA A C 1
ATOM 1497 O O . ALA A 1 202 ? 10.741 -3.187 -3.838 1.00 96.06 202 ALA A O 1
ATOM 1498 N N . GLU A 1 203 ? 11.687 -4.961 -4.809 1.00 95.00 203 GLU A N 1
ATOM 1499 C CA . GLU A 1 203 ? 11.640 -5.806 -3.608 1.00 95.00 203 GLU A CA 1
ATOM 1500 C C . GLU A 1 203 ? 12.476 -5.276 -2.433 1.00 95.00 203 GLU A C 1
ATOM 1502 O O . GLU A 1 203 ? 12.148 -5.522 -1.268 1.00 95.00 203 GLU A O 1
ATOM 1507 N N . LYS A 1 204 ? 13.553 -4.545 -2.731 1.00 94.12 204 LYS A N 1
ATOM 1508 C CA . LYS A 1 204 ? 14.485 -3.981 -1.744 1.00 94.12 204 LYS A CA 1
ATOM 1509 C C . LYS A 1 204 ? 14.168 -2.533 -1.395 1.00 94.12 204 LYS A C 1
ATOM 1511 O O . LYS A 1 204 ? 14.606 -2.065 -0.345 1.00 94.12 204 LYS A O 1
ATOM 1516 N N . LEU A 1 205 ? 13.452 -1.828 -2.268 1.00 92.62 205 LEU A N 1
ATOM 1517 C CA . LEU A 1 205 ? 13.105 -0.432 -2.076 1.00 92.62 205 LEU A CA 1
ATOM 1518 C C . LEU A 1 205 ? 12.211 -0.281 -0.841 1.00 92.62 205 LEU A C 1
ATOM 1520 O O . LEU A 1 205 ? 11.199 -0.966 -0.687 1.00 92.62 205 LEU A O 1
ATOM 1524 N N . SER A 1 206 ? 12.599 0.628 0.050 1.00 86.38 206 SER A N 1
ATOM 1525 C CA . SER A 1 206 ? 11.796 0.990 1.212 1.00 86.38 206 SER A CA 1
ATOM 1526 C C . SER A 1 206 ? 11.048 2.279 0.909 1.00 86.38 206 SER A C 1
ATOM 1528 O O . SER A 1 206 ? 11.644 3.354 0.908 1.00 86.38 206 SER A O 1
ATOM 1530 N N . VAL A 1 207 ? 9.744 2.170 0.674 1.00 88.19 207 VAL A N 1
ATOM 1531 C CA . VAL A 1 207 ? 8.842 3.327 0.653 1.00 88.19 207 VAL A CA 1
ATOM 1532 C C . VAL A 1 207 ? 8.448 3.635 2.101 1.00 88.19 207 VAL A C 1
ATOM 1534 O O . VAL A 1 207 ? 8.082 2.703 2.825 1.00 88.19 207 VAL A O 1
ATOM 1537 N N . PRO A 1 208 ? 8.560 4.888 2.573 1.00 92.06 208 PRO A N 1
ATOM 1538 C CA . PRO A 1 208 ? 8.086 5.258 3.900 1.00 92.06 208 PRO A CA 1
ATOM 1539 C C . PRO A 1 208 ? 6.584 4.984 4.039 1.00 92.06 208 PRO A C 1
ATOM 1541 O O . PRO A 1 208 ? 5.783 5.484 3.258 1.00 92.06 208 PRO A O 1
ATOM 1544 N N . VAL A 1 209 ? 6.207 4.194 5.045 1.00 96.62 209 VAL A N 1
ATOM 1545 C CA . VAL A 1 209 ? 4.805 3.902 5.368 1.00 96.62 209 VAL A CA 1
ATOM 1546 C C . VAL A 1 209 ? 4.517 4.370 6.782 1.00 96.62 209 VAL A C 1
ATOM 1548 O O . VAL A 1 209 ? 5.251 4.022 7.711 1.00 96.62 209 VAL A O 1
ATOM 1551 N N . GLN A 1 210 ? 3.435 5.122 6.951 1.00 97.44 210 GLN A N 1
ATOM 1552 C CA . GLN A 1 210 ? 2.888 5.485 8.251 1.00 97.44 210 GLN A CA 1
ATOM 1553 C C . GLN A 1 210 ? 1.772 4.509 8.615 1.00 97.44 210 GLN A C 1
ATOM 1555 O O . GLN A 1 210 ? 0.814 4.353 7.862 1.00 97.44 210 GLN A O 1
ATOM 1560 N N . ALA A 1 211 ? 1.901 3.836 9.755 1.00 97.88 211 ALA A N 1
ATOM 1561 C CA . ALA A 1 211 ? 0.914 2.870 10.210 1.00 97.88 211 ALA A CA 1
ATOM 1562 C C . ALA A 1 211 ? 0.096 3.407 11.380 1.00 97.88 211 ALA A C 1
ATOM 1564 O O . ALA A 1 211 ? 0.638 3.990 12.322 1.00 97.88 211 ALA A O 1
ATOM 1565 N N . PHE A 1 212 ? -1.203 3.147 11.331 1.00 97.50 212 PHE A N 1
ATOM 1566 C CA . PHE A 1 212 ? -2.170 3.568 12.325 1.00 97.50 212 PHE A CA 1
ATOM 1567 C C . PHE A 1 212 ? -3.069 2.396 12.707 1.00 97.50 212 PHE A C 1
ATOM 1569 O O . PHE A 1 212 ? -3.396 1.540 11.882 1.00 97.50 212 PHE A O 1
ATOM 1576 N N . VAL A 1 213 ? -3.475 2.366 13.970 1.00 96.62 213 VAL A N 1
ATOM 1577 C CA . VAL A 1 213 ? -4.515 1.457 14.457 1.00 96.62 213 VAL A CA 1
ATOM 1578 C C . VAL A 1 213 ? -5.689 2.261 14.991 1.00 96.62 213 VAL A C 1
ATOM 1580 O O . VAL A 1 213 ? -5.491 3.391 15.441 1.00 96.62 213 VAL A O 1
ATOM 1583 N N . ALA A 1 214 ? -6.890 1.689 14.961 1.00 93.06 214 ALA A N 1
ATOM 1584 C CA . ALA A 1 214 ? -8.073 2.307 15.544 1.00 93.06 214 ALA A CA 1
ATOM 1585 C C . ALA A 1 214 ? -7.781 2.763 16.987 1.00 93.06 214 ALA A C 1
ATOM 1587 O O . ALA A 1 214 ? -7.288 1.992 17.818 1.00 93.06 214 ALA A O 1
ATOM 1588 N N . GLY A 1 215 ? -8.016 4.046 17.257 1.00 85.50 215 GLY A N 1
ATOM 1589 C CA . GLY A 1 215 ? -7.864 4.626 18.586 1.00 85.50 215 GLY A CA 1
ATOM 1590 C C . GLY A 1 215 ? -9.159 4.546 19.396 1.00 85.50 215 GLY A C 1
ATOM 1591 O O . GLY A 1 215 ? -10.168 4.015 18.929 1.00 85.50 215 GLY A O 1
ATOM 1592 N N . PRO A 1 216 ? -9.160 5.075 20.631 1.00 79.88 216 PRO A N 1
ATOM 1593 C CA . PRO A 1 216 ? -10.390 5.249 21.396 1.00 79.88 216 PRO A CA 1
ATOM 1594 C C . PRO A 1 216 ? -11.419 6.068 20.599 1.00 79.88 216 PRO A C 1
ATOM 1596 O O . PRO A 1 216 ? -11.039 7.027 19.926 1.00 79.88 216 PRO A O 1
ATOM 1599 N N . SER A 1 217 ? -12.707 5.730 20.708 1.00 75.50 217 SER A N 1
ATOM 1600 C CA . SER A 1 217 ? -13.785 6.440 20.000 1.00 75.50 217 SER A CA 1
ATOM 1601 C C . SER A 1 217 ? -13.684 7.960 20.177 1.00 75.50 217 SER A C 1
ATOM 1603 O O . SER A 1 217 ? -13.483 8.447 21.295 1.00 75.50 217 SER A O 1
ATOM 1605 N N . GLY A 1 218 ? -13.807 8.713 19.081 1.00 72.69 218 GLY A N 1
ATOM 1606 C CA . GLY A 1 218 ? -13.703 10.173 19.076 1.00 72.69 218 GLY A CA 1
ATOM 1607 C C . GLY A 1 218 ? -12.276 10.726 19.199 1.00 72.69 218 GLY A C 1
ATOM 1608 O O . GLY A 1 218 ? -12.106 11.932 19.385 1.00 72.69 218 GLY A O 1
ATOM 1609 N N . LYS A 1 219 ? -11.239 9.877 19.148 1.00 79.12 219 LYS A N 1
ATOM 1610 C CA . LYS A 1 219 ? -9.823 10.297 19.114 1.00 79.12 219 LYS A CA 1
ATOM 1611 C C . LYS A 1 219 ? -9.134 10.025 17.778 1.00 79.12 219 LYS A C 1
ATOM 1613 O O . LYS A 1 219 ? -8.002 10.469 17.607 1.00 79.12 219 LYS A O 1
ATOM 1618 N N . GLY A 1 220 ? -9.811 9.340 16.858 1.00 84.62 220 GLY A N 1
ATOM 1619 C CA . GLY A 1 220 ? -9.246 8.915 15.582 1.00 84.62 220 GLY A CA 1
ATOM 1620 C C . GLY A 1 220 ? -8.139 7.859 15.729 1.00 84.62 220 GLY A C 1
ATOM 1621 O O . GLY A 1 220 ? -7.857 7.386 16.835 1.00 84.62 220 GLY A O 1
ATOM 1622 N N . PRO A 1 221 ? -7.512 7.451 14.615 1.00 93.75 221 PRO A N 1
ATOM 1623 C CA . PRO A 1 221 ? -6.455 6.445 14.612 1.00 93.75 221 PRO A CA 1
ATOM 1624 C C . PRO A 1 221 ? -5.190 6.892 15.351 1.00 93.75 221 PRO A C 1
ATOM 1626 O O . PRO A 1 221 ? -4.723 8.021 15.211 1.00 93.75 221 PRO A O 1
ATOM 1629 N N . ALA A 1 222 ? -4.572 5.972 16.088 1.00 93.75 222 ALA A N 1
ATOM 1630 C CA . ALA A 1 222 ? -3.300 6.193 16.762 1.00 93.75 222 ALA A CA 1
ATOM 1631 C C . ALA A 1 222 ? -2.133 5.674 15.913 1.00 93.75 222 ALA A C 1
ATOM 1633 O O . ALA A 1 222 ? -2.140 4.526 15.462 1.00 93.75 222 ALA A O 1
ATOM 1634 N N . LYS A 1 223 ? -1.096 6.500 15.738 1.00 95.88 223 LYS A N 1
ATOM 1635 C CA . LYS A 1 223 ? 0.130 6.104 15.034 1.00 95.88 223 LYS A CA 1
ATOM 1636 C C . LYS A 1 223 ? 0.871 5.016 15.807 1.00 95.88 223 LYS A C 1
ATOM 1638 O O . LYS A 1 223 ? 1.088 5.129 17.013 1.00 95.88 223 LYS A O 1
ATOM 1643 N N . VAL A 1 224 ? 1.313 3.988 15.094 1.00 97.38 224 VAL A N 1
ATOM 1644 C CA . VAL A 1 224 ? 2.111 2.879 15.624 1.00 97.38 224 VAL A CA 1
ATOM 1645 C C . VAL A 1 224 ? 3.353 2.659 14.767 1.00 97.38 224 VAL A C 1
ATOM 1647 O O . VAL A 1 224 ? 3.486 3.197 13.669 1.00 97.38 224 VAL A O 1
ATOM 1650 N N . ALA A 1 225 ? 4.290 1.850 15.262 1.00 97.44 225 ALA A N 1
ATOM 1651 C CA . ALA A 1 225 ? 5.429 1.431 14.457 1.00 97.44 225 ALA A CA 1
ATOM 1652 C C . ALA A 1 225 ? 4.959 0.597 13.256 1.00 97.44 225 ALA A C 1
ATOM 1654 O O . ALA A 1 225 ? 4.201 -0.358 13.418 1.00 97.44 225 ALA A O 1
ATOM 1655 N N . THR A 1 226 ? 5.441 0.904 12.061 1.00 97.12 226 THR A N 1
ATOM 1656 C CA . THR A 1 226 ? 5.175 0.087 10.874 1.00 97.12 226 THR A CA 1
ATOM 1657 C C . THR A 1 226 ? 5.760 -1.321 11.060 1.00 97.12 226 THR A C 1
ATOM 1659 O O . THR A 1 226 ? 6.896 -1.430 11.534 1.00 97.12 226 THR A O 1
ATOM 1662 N N . PRO A 1 227 ? 5.030 -2.408 10.737 1.00 96.00 227 PRO A N 1
ATOM 1663 C CA . PRO A 1 227 ? 5.550 -3.761 10.902 1.00 96.00 227 PRO A CA 1
ATOM 1664 C C . PRO A 1 227 ? 6.856 -3.971 10.127 1.00 96.00 227 PRO A C 1
ATOM 1666 O O . PRO A 1 227 ? 6.946 -3.717 8.923 1.00 96.00 227 PRO A O 1
ATOM 1669 N N . SER A 1 228 ? 7.882 -4.454 10.826 1.00 86.62 228 SER A N 1
ATOM 1670 C CA . SER A 1 228 ? 9.153 -4.858 10.235 1.00 86.62 228 SER A CA 1
ATOM 1671 C C . SER A 1 228 ? 9.091 -6.349 9.903 1.00 86.62 228 SER A C 1
ATOM 1673 O O . SER A 1 228 ? 9.171 -7.212 10.768 1.00 86.62 228 SER A O 1
ATOM 1675 N N . GLY A 1 229 ? 8.913 -6.677 8.629 1.00 86.75 229 GLY A N 1
ATOM 1676 C CA . GLY A 1 229 ? 8.804 -8.067 8.188 1.00 86.75 229 GLY A CA 1
ATOM 1677 C C . GLY A 1 229 ? 8.900 -8.198 6.679 1.00 86.75 229 GLY A C 1
ATOM 1678 O O . GLY A 1 229 ? 8.782 -7.205 5.957 1.00 86.75 229 GLY A O 1
ATOM 1679 N N . ALA A 1 230 ? 9.147 -9.414 6.197 1.00 91.81 230 ALA A N 1
ATOM 1680 C CA . ALA A 1 230 ? 9.169 -9.691 4.766 1.00 91.81 230 ALA A CA 1
ATOM 1681 C C . ALA A 1 230 ? 7.789 -9.436 4.134 1.00 91.81 230 ALA A C 1
ATOM 1683 O O . ALA A 1 230 ? 6.753 -9.581 4.781 1.00 91.81 230 ALA A O 1
ATOM 1684 N N . ALA A 1 231 ? 7.788 -9.054 2.858 1.00 96.06 231 ALA A N 1
ATOM 1685 C CA . ALA A 1 231 ? 6.572 -9.050 2.056 1.00 96.06 231 ALA A CA 1
ATOM 1686 C C . ALA A 1 231 ? 6.064 -10.492 1.858 1.00 96.06 231 ALA A C 1
ATOM 1688 O O . ALA A 1 231 ? 6.840 -11.446 1.950 1.00 96.06 231 ALA A O 1
ATOM 1689 N N . ALA A 1 232 ? 4.775 -10.658 1.560 1.00 95.69 232 ALA A N 1
ATOM 1690 C CA . ALA A 1 232 ? 4.212 -11.960 1.218 1.00 95.69 232 ALA A CA 1
ATOM 1691 C C . ALA A 1 232 ? 4.924 -12.570 -0.006 1.00 95.69 232 ALA A C 1
ATOM 1693 O O . ALA A 1 232 ? 5.259 -11.865 -0.960 1.00 95.69 232 ALA A O 1
ATOM 1694 N N . ALA A 1 233 ? 5.105 -13.894 -0.008 1.00 94.25 233 ALA A N 1
ATOM 1695 C CA . ALA A 1 233 ? 5.780 -14.646 -1.072 1.00 94.25 233 ALA A CA 1
ATOM 1696 C C . ALA A 1 233 ? 4.887 -14.877 -2.314 1.00 94.25 233 ALA A C 1
ATOM 1698 O O . ALA A 1 233 ? 4.788 -15.986 -2.839 1.00 94.25 233 ALA A O 1
ATOM 1699 N N . VAL A 1 234 ? 4.210 -13.824 -2.779 1.00 95.19 234 VAL A N 1
ATOM 1700 C CA . VAL A 1 234 ? 3.390 -13.822 -4.001 1.00 95.19 234 VAL A CA 1
ATOM 1701 C C . VAL A 1 234 ? 4.238 -13.276 -5.153 1.00 95.19 234 VAL A C 1
ATOM 1703 O O . VAL A 1 234 ? 4.833 -12.219 -4.989 1.00 95.19 234 VAL A O 1
ATOM 1706 N N . PRO A 1 235 ? 4.346 -13.907 -6.330 1.00 95.00 235 PRO A N 1
ATOM 1707 C CA . PRO A 1 235 ? 5.123 -13.327 -7.432 1.00 95.00 235 PRO A CA 1
ATOM 1708 C C . PRO A 1 235 ? 4.574 -11.956 -7.881 1.00 95.00 235 PRO A C 1
ATOM 1710 O O . PRO A 1 235 ? 3.365 -11.810 -8.041 1.00 95.00 235 PRO A O 1
ATOM 1713 N N . LEU A 1 236 ? 5.442 -10.961 -8.127 1.00 95.19 236 LEU A N 1
ATOM 1714 C CA . LEU A 1 236 ? 5.024 -9.589 -8.498 1.00 95.19 236 LEU A CA 1
ATOM 1715 C C . LEU A 1 236 ? 4.147 -9.545 -9.759 1.00 95.19 236 LEU A C 1
ATOM 1717 O O . LEU A 1 236 ? 3.200 -8.771 -9.822 1.00 95.19 236 LEU A O 1
ATOM 1721 N N . GLY A 1 237 ? 4.400 -10.431 -10.726 1.00 93.94 237 GLY A N 1
ATOM 1722 C CA . GLY A 1 237 ? 3.592 -10.541 -11.945 1.00 93.94 237 GLY A CA 1
ATOM 1723 C C . GLY A 1 237 ? 2.174 -11.090 -11.738 1.00 93.94 237 GLY A C 1
ATOM 1724 O O . GLY A 1 237 ? 1.432 -11.219 -12.705 1.00 93.94 237 GLY A O 1
ATOM 1725 N N . ARG A 1 238 ? 1.779 -11.451 -10.507 1.00 95.50 238 ARG A N 1
ATOM 1726 C CA . ARG A 1 238 ? 0.393 -11.838 -10.190 1.00 95.50 238 ARG A CA 1
ATOM 1727 C C . ARG A 1 238 ? -0.516 -10.641 -9.913 1.00 95.50 238 ARG A C 1
ATOM 1729 O O . ARG A 1 238 ? -1.729 -10.804 -9.970 1.00 95.50 238 ARG A O 1
ATOM 1736 N N . PHE A 1 239 ? 0.045 -9.465 -9.638 1.00 96.06 239 PHE A N 1
ATOM 1737 C CA . PHE A 1 239 ? -0.728 -8.243 -9.443 1.00 96.06 239 PHE A CA 1
ATOM 1738 C C . PHE A 1 239 ? -1.004 -7.601 -10.809 1.00 96.06 239 PHE A C 1
ATOM 1740 O O . PHE A 1 239 ? -0.095 -7.089 -11.466 1.00 96.06 239 PHE A O 1
ATOM 1747 N N . VAL A 1 240 ? -2.259 -7.693 -11.244 1.00 92.88 240 VAL A N 1
ATOM 1748 C CA . VAL A 1 240 ? -2.734 -7.332 -12.589 1.00 92.88 240 VAL A CA 1
ATOM 1749 C C . VAL A 1 240 ? -3.764 -6.216 -12.462 1.00 92.88 240 VAL A C 1
ATOM 1751 O O . VAL A 1 240 ? -4.612 -6.288 -11.572 1.00 92.88 240 VAL A O 1
ATOM 1754 N N . GLN A 1 241 ? -3.677 -5.215 -13.337 1.00 84.12 241 GLN A N 1
ATOM 1755 C CA . GLN A 1 241 ? -4.567 -4.050 -13.385 1.00 84.12 241 GLN A CA 1
ATOM 1756 C C . GLN A 1 241 ? -5.041 -3.779 -14.810 1.00 84.12 241 GLN A C 1
ATOM 1758 O O . GLN A 1 241 ? -4.182 -3.843 -15.720 1.00 84.12 241 GLN A O 1
#

Radius of gyration: 29.51 Å; chains: 1; bounding box: 88×101×49 Å

Organism: NCBI:txid1543381